Protein 5FPX (pdb70)

Organism: Yersinia enterocolitica serotype O:8 / biotype 1B (strain NCTC 13174 / 8081) (NCBI:txid393305)

Radius of gyration: 16.27 Å; Cα contacts (8 Å, |Δi|>4): 680; chains: 4; bounding box: 36×38×44 Å

Sequence (228 aa):
MASKMFFINDETPWEELGNGIKRKVMTWSDDLMMVCCVHFDKGAIGVAHKHDIHDQIAYVAAGSFEVEIEGQKRILKAGDAYRAVKNEMHGAVSLEDNSILIDTFNPHMASKMFFINDETPWEELGNGIKRKVMTWSDDLMMVCCVHFDKGAIGVAHKHDIHDQIAYVAAGSFEVEIEGQKRILKAGDAYRAVKNEMHGAVSLEDNSILIDTFNPGSSHHHHGSSHHHHH

Structure (mmCIF, N/CA/C/O backbone):
data_5FPX
#
_entry.id   5FPX
#
_cell.length_a   39.920
_cell.length_b   73.760
_cell.length_c   83.680
_cell.angle_alpha   90.00
_cell.angle_beta   90.00
_cell.angle_gamma   90.00
#
_symmetry.space_group_name_H-M   'P 21 21 21'
#
loop_
_entity.id
_entity.type
_entity.pdbx_description
1 polymer 'PECTIN DEGRADATION PROTEIN'
2 polymer PEPTIDE
3 non-polymer 'NICKEL (II) ION'
4 water water
#
loop_
_atom_site.group_PDB
_atom_site.id
_atom_site.type_symbol
_atom_site.label_atom_id
_atom_site.label_alt_id
_atom_site.label_comp_id
_atom_site.label_asym_id
_atom_site.label_entity_id
_atom_site.label_seq_id
_atom_site.pdbx_PDB_ins_code
_atom_site.Cartn_x
_atom_site.Cartn_y
_atom_site.Cartn_z
_atom_site.occupancy
_atom_site.B_iso_or_equiv
_atom_site.auth_seq_id
_atom_site.auth_comp_id
_atom_site.auth_asym_id
_atom_site.auth_atom_id
_atom_site.pdbx_PDB_model_num
ATOM 1 N N . MET A 1 2 ? 12.908 15.493 -10.877 1.00 48.69 -1 MET A N 1
ATOM 2 C CA . MET A 1 2 ? 12.994 16.082 -12.243 1.00 38.52 -1 MET A CA 1
ATOM 3 C C . MET A 1 2 ? 12.017 15.365 -13.204 1.00 34.11 -1 MET A C 1
ATOM 4 O O . MET A 1 2 ? 11.396 14.364 -12.842 1.00 30.77 -1 MET A O 1
ATOM 9 N N . ALA A 1 3 ? 11.860 15.926 -14.407 1.00 25.84 0 ALA A N 1
ATOM 10 C CA . ALA A 1 3 ? 11.039 15.388 -15.453 1.00 23.44 0 ALA A CA 1
ATOM 11 C C . ALA A 1 3 ? 11.774 14.216 -16.077 1.00 20.57 0 ALA A C 1
ATOM 12 O O . ALA A 1 3 ? 13.012 14.182 -16.136 1.00 20.88 0 ALA A O 1
ATOM 14 N N . SER A 1 4 ? 10.986 13.257 -16.526 1.00 21.12 1 SER A N 1
ATOM 15 C CA . SER A 1 4 ? 11.474 12.136 -17.280 1.00 20.44 1 SER A CA 1
ATOM 16 C C . SER A 1 4 ? 12.042 12.520 -18.628 1.00 20.54 1 SER A C 1
ATOM 17 O O . SER A 1 4 ? 11.605 13.447 -19.290 1.00 21.13 1 SER A O 1
ATOM 20 N N . LYS A 1 5 ? 13.011 11.756 -19.091 1.00 17.87 2 LYS A N 1
ATOM 21 C CA . LYS A 1 5 ? 13.774 12.140 -20.308 1.00 17.78 2 LYS A CA 1
ATOM 22 C C . LYS A 1 5 ? 13.331 11.344 -21.510 1.00 16.18 2 LYS A C 1
ATOM 23 O O . LYS A 1 5 ? 13.174 10.125 -21.465 1.00 18.34 2 LYS A O 1
ATOM 29 N N . MET A 1 6 ? 13.189 12.034 -22.638 1.00 14.78 3 MET A N 1
ATOM 30 C CA . MET A 1 6 ? 13.022 11.3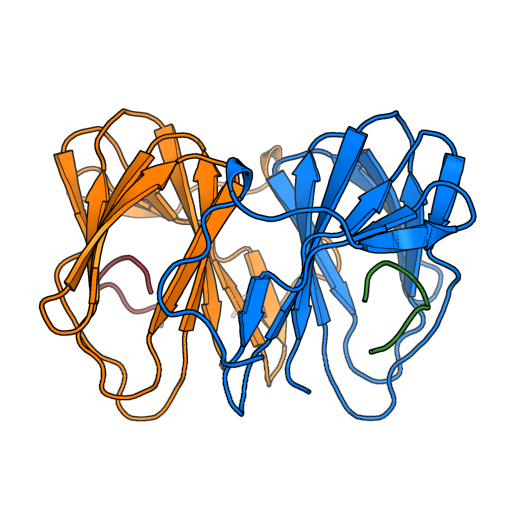67 -23.897 1.00 14.65 3 MET A CA 1
ATOM 31 C C . MET A 1 6 ? 14.328 10.671 -24.275 1.00 13.71 3 MET A C 1
ATOM 32 O O . MET A 1 6 ? 14.311 9.535 -24.773 1.00 14.89 3 MET A O 1
ATOM 37 N N . PHE A 1 7 ? 15.436 11.390 -24.098 1.00 13.14 4 PHE A N 1
ATOM 38 C CA . PHE A 1 7 ? 16.797 10.941 -24.431 1.00 14.25 4 PHE A CA 1
ATOM 39 C C . PHE A 1 7 ? 17.674 11.020 -23.220 1.00 14.52 4 PHE A C 1
ATOM 40 O O . PHE A 1 7 ? 17.880 12.109 -22.651 1.00 15.69 4 PHE A O 1
ATOM 48 N N . PHE A 1 8 ? 18.201 9.875 -22.818 1.00 13.57 5 PHE A N 1
ATOM 49 C CA . PHE A 1 8 ? 19.164 9.827 -21.734 1.00 13.32 5 PHE A CA 1
ATOM 50 C C . PHE A 1 8 ? 20.571 9.705 -22.296 1.00 12.82 5 PHE A C 1
ATOM 51 O O . PHE A 1 8 ? 20.871 8.739 -23.004 1.00 13.79 5 PHE A O 1
ATOM 59 N N . ILE A 1 9 ? 21.390 10.700 -22.032 1.00 13.77 6 ILE A N 1
ATOM 60 C CA . ILE A 1 9 ? 22.775 10.782 -22.476 1.00 14.80 6 ILE A CA 1
ATOM 61 C C . ILE A 1 9 ? 23.648 10.504 -21.265 1.00 14.23 6 ILE A C 1
ATOM 62 O O . ILE A 1 9 ? 23.786 11.311 -20.325 1.00 14.32 6 ILE A O 1
ATOM 67 N N . ASN A 1 10 ? 24.257 9.336 -21.270 1.00 14.63 7 ASN A N 1
ATOM 68 C CA . ASN A 1 10 ? 24.953 8.843 -20.107 1.00 14.30 7 ASN A CA 1
ATOM 69 C C . ASN A 1 10 ? 26.112 9.761 -19.671 1.00 15.13 7 ASN A C 1
ATOM 70 O O . ASN A 1 10 ? 26.183 10.137 -18.488 1.00 16.54 7 ASN A O 1
ATOM 75 N N . ASP A 1 11 ? 26.931 10.162 -20.595 1.00 17.75 8 ASP A N 1
ATOM 76 C CA . ASP A 1 11 ? 28.090 10.909 -20.182 1.00 18.07 8 ASP A CA 1
ATOM 77 C C . ASP A 1 11 ? 27.754 12.340 -19.794 1.00 17.62 8 ASP A C 1
ATOM 78 O O . ASP A 1 11 ? 28.597 13.014 -19.275 1.00 21.81 8 ASP A O 1
ATOM 83 N N . GLU A 1 12 ? 26.514 12.778 -19.957 1.00 15.91 9 GLU A N 1
ATOM 84 C CA . GLU A 1 12 ? 26.072 14.111 -19.555 1.00 16.66 9 GLU A CA 1
ATOM 85 C C . GLU A 1 12 ? 25.359 14.121 -18.237 1.00 18.07 9 GLU A C 1
ATOM 86 O O . GLU A 1 12 ? 24.925 15.178 -17.755 1.00 19.88 9 GLU A O 1
ATOM 92 N N . THR A 1 13 ? 25.235 12.957 -17.606 1.00 17.72 10 THR A N 1
ATOM 93 C CA . THR A 1 13 ? 24.420 12.766 -16.452 1.00 19.67 10 THR A CA 1
ATOM 94 C C . THR A 1 13 ? 25.305 12.264 -15.287 1.00 20.01 10 THR A C 1
ATOM 95 O O . THR A 1 13 ? 26.034 11.287 -15.418 1.00 20.58 10 THR A O 1
ATOM 99 N N . PRO A 1 14 ? 25.299 12.993 -14.160 1.00 20.90 11 PRO A N 1
ATOM 100 C CA . PRO A 1 14 ? 26.137 12.565 -13.042 1.00 20.39 11 PRO A CA 1
ATOM 101 C C . PRO A 1 14 ? 25.611 11.326 -12.343 1.00 19.10 11 PRO A C 1
ATOM 102 O O . PRO A 1 14 ? 24.421 11.049 -12.352 1.00 18.10 11 PRO A O 1
ATOM 106 N N . TRP A 1 15 ? 26.501 10.643 -11.633 1.00 20.24 12 TRP A N 1
ATOM 107 C CA . TRP A 1 15 ? 26.131 9.581 -10.708 1.00 20.76 12 TRP A CA 1
ATOM 108 C C . TRP A 1 15 ? 25.502 10.035 -9.407 1.00 20.33 12 TRP A C 1
ATOM 109 O O . TRP A 1 15 ? 25.805 11.129 -8.867 1.00 22.94 12 TRP A O 1
ATOM 120 N N . GLU A 1 16 ? 24.575 9.236 -8.902 1.00 17.97 13 GLU A N 1
ATOM 121 C CA . GLU A 1 16 ? 24.067 9.414 -7.565 1.00 19.36 13 GLU A CA 1
ATOM 122 C C . GLU A 1 16 ? 24.752 8.356 -6.694 1.00 19.31 13 GLU A C 1
ATOM 123 O O . GLU A 1 16 ? 24.597 7.155 -6.914 1.00 18.12 13 GLU A O 1
ATOM 129 N N . GLU A 1 17 ? 25.518 8.788 -5.694 1.00 19.90 14 GLU A N 1
ATOM 130 C CA . GLU A 1 17 ? 26.294 7.846 -4.866 1.00 20.37 14 GLU A CA 1
ATOM 131 C C . GLU A 1 17 ? 25.351 7.219 -3.878 1.00 20.53 14 GLU A C 1
ATOM 132 O O . GLU A 1 17 ? 24.545 7.931 -3.229 1.00 22.01 14 GLU A O 1
ATOM 138 N N . LEU A 1 18 ? 25.446 5.889 -3.719 1.00 18.99 15 LEU A N 1
ATOM 139 C CA . LEU A 1 18 ? 24.536 5.138 -2.849 1.00 20.10 15 LEU A CA 1
ATOM 140 C C . LEU A 1 18 ? 25.293 4.557 -1.647 1.00 20.77 15 LEU A C 1
ATOM 141 O O . LEU A 1 18 ? 24.676 4.022 -0.770 1.00 23.61 15 LEU A O 1
ATOM 146 N N . GLY A 1 19 ? 26.614 4.602 -1.674 1.00 21.80 16 GLY A N 1
ATOM 147 C CA . GLY A 1 19 ? 27.381 4.063 -0.555 1.00 20.75 16 GLY A CA 1
ATOM 148 C C . GLY A 1 19 ? 27.825 2.661 -0.839 1.00 22.06 16 GLY A C 1
ATOM 149 O O . GLY A 1 19 ? 27.282 1.949 -1.707 1.00 19.58 16 GLY A O 1
ATOM 150 N N . ASN A 1 20 ? 28.903 2.268 -0.174 1.00 20.11 17 ASN A N 1
ATOM 151 C CA . ASN A 1 20 ? 29.331 0.875 -0.170 1.00 19.99 17 ASN A CA 1
ATOM 152 C C . ASN A 1 20 ? 29.652 0.347 -1.575 1.00 18.87 17 ASN A C 1
ATOM 153 O O . ASN A 1 20 ? 29.385 -0.807 -1.881 1.00 19.58 17 ASN A O 1
ATOM 158 N N . GLY A 1 21 ? 30.308 1.182 -2.372 1.00 18.72 18 GLY A N 1
ATOM 159 C CA . GLY A 1 21 ? 30.740 0.837 -3.695 1.00 19.02 18 GLY A CA 1
ATOM 160 C C . GLY A 1 21 ? 29.708 0.836 -4.807 1.00 18.01 18 GLY A C 1
ATOM 161 O O . GLY A 1 21 ? 30.002 0.306 -5.884 1.00 17.48 18 GLY A O 1
ATOM 162 N N . ILE A 1 22 ? 28.512 1.360 -4.510 1.00 17.04 19 ILE A N 1
ATOM 163 C CA . ILE A 1 22 ? 27.401 1.410 -5.481 1.00 17.14 19 ILE A CA 1
ATOM 164 C C . ILE A 1 22 ? 26.971 2.842 -5.769 1.00 17.01 19 ILE A C 1
ATOM 165 O O . ILE A 1 22 ? 26.867 3.676 -4.876 1.00 17.04 19 ILE A O 1
ATOM 170 N N . LYS A 1 23 ? 26.741 3.138 -7.042 1.00 15.66 20 LYS A N 1
ATOM 171 C CA . LYS A 1 23 ? 26.232 4.460 -7.464 1.00 17.26 20 LYS A CA 1
ATOM 172 C C . LYS A 1 23 ? 25.255 4.178 -8.613 1.00 16.55 20 LYS A C 1
ATOM 173 O O . LYS A 1 23 ? 25.262 3.093 -9.233 1.00 15.45 20 LYS A O 1
ATOM 179 N N . ARG A 1 24 ? 24.360 5.116 -8.891 1.00 15.90 21 ARG A N 1
ATOM 180 C CA . ARG A 1 24 ? 23.335 4.898 -9.920 1.00 16.87 21 ARG A CA 1
ATOM 181 C C . ARG A 1 24 ? 22.960 6.128 -10.667 1.00 16.24 21 ARG A C 1
ATOM 182 O O . ARG A 1 24 ? 23.290 7.257 -10.276 1.00 16.22 21 ARG A O 1
ATOM 190 N N . LYS A 1 25 ? 22.306 5.894 -11.808 1.00 14.23 22 LYS A N 1
ATOM 191 C CA . LYS A 1 25 ? 21.610 6.954 -12.517 1.00 15.10 22 LYS A CA 1
ATOM 192 C C . LYS A 1 25 ? 20.238 6.458 -12.840 1.00 14.52 22 LYS A C 1
ATOM 193 O O . LYS A 1 25 ? 20.101 5.456 -13.559 1.00 14.37 22 LYS A O 1
ATOM 199 N N . VAL A 1 26 ? 19.230 7.200 -12.447 1.00 16.36 23 VAL A N 1
ATOM 200 C CA . VAL A 1 26 ? 17.890 6.975 -12.943 1.00 18.01 23 VAL A CA 1
ATOM 201 C C . VAL A 1 26 ? 17.919 7.481 -14.386 1.00 18.42 23 VAL A C 1
ATOM 202 O O . VAL A 1 26 ? 18.288 8.624 -14.646 1.00 21.68 23 VAL A O 1
ATOM 206 N N . MET A 1 27 ? 17.652 6.591 -15.327 1.00 14.28 24 MET A N 1
ATOM 207 C CA . MET A 1 27 ? 17.830 6.905 -16.751 1.00 14.88 24 MET A CA 1
ATOM 208 C C . MET A 1 27 ? 16.632 7.608 -17.343 1.00 15.54 24 MET A C 1
ATOM 209 O O . MET A 1 27 ? 16.739 8.768 -17.772 1.00 15.62 24 MET A O 1
ATOM 214 N N . THR A 1 28 ? 15.495 6.933 -17.316 1.00 15.33 25 THR A N 1
ATOM 215 C CA . THR A 1 28 ? 14.230 7.500 -17.734 1.00 16.57 25 THR A CA 1
ATOM 216 C C . THR A 1 28 ? 13.098 6.636 -17.232 1.00 17.00 25 THR A C 1
ATOM 217 O O . THR A 1 28 ? 13.352 5.520 -16.700 1.00 15.61 25 THR A O 1
ATOM 221 N N . TRP A 1 29 ? 11.872 7.114 -17.341 1.00 16.55 26 TRP A N 1
ATOM 222 C CA . TRP A 1 29 ? 10.737 6.344 -16.877 1.00 17.03 26 TRP A CA 1
ATOM 223 C C . TRP A 1 29 ? 9.489 6.900 -17.519 1.00 18.34 26 TRP A C 1
ATOM 224 O O . TRP A 1 29 ? 9.490 7.979 -18.132 1.00 18.75 26 TRP A O 1
ATOM 235 N N . SER A 1 30 ? 8.482 6.075 -17.456 1.00 19.37 27 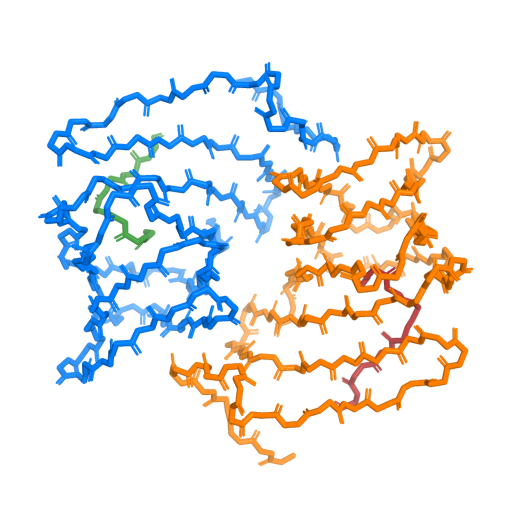SER A N 1
ATOM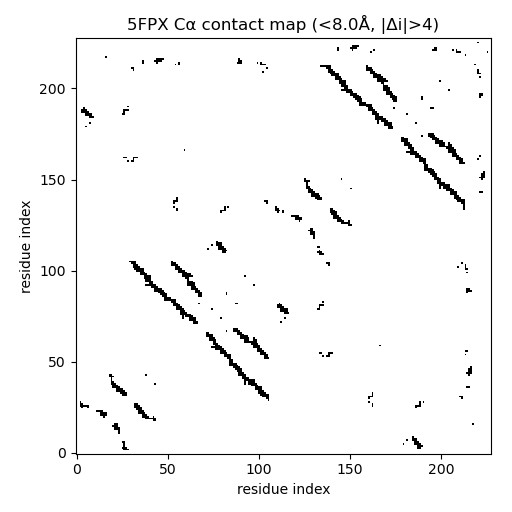 236 C CA . SER A 1 30 ? 7.107 6.451 -17.781 1.00 22.36 27 SER A CA 1
ATOM 237 C C . SER A 1 30 ? 6.238 6.007 -16.622 1.00 26.00 27 SER A C 1
ATOM 238 O O . SER A 1 30 ? 6.740 5.561 -15.604 1.00 26.28 27 SER A O 1
ATOM 241 N N . ASP A 1 31 ? 4.910 6.074 -16.783 1.00 29.87 28 ASP A N 1
ATOM 242 C CA . ASP A 1 31 ? 4.056 5.561 -15.709 1.00 34.37 28 ASP A CA 1
ATOM 243 C C . ASP A 1 31 ? 4.217 4.060 -15.509 1.00 33.13 28 ASP A C 1
ATOM 244 O O . ASP A 1 31 ? 4.006 3.554 -14.399 1.00 35.37 28 ASP A O 1
ATOM 249 N N . ASP A 1 32 ? 4.576 3.360 -16.583 1.00 29.09 29 ASP A N 1
ATOM 250 C CA . ASP A 1 32 ? 4.553 1.916 -16.627 1.00 28.14 29 ASP A CA 1
ATOM 251 C C . ASP A 1 32 ? 5.941 1.238 -16.564 1.00 26.10 29 ASP A C 1
ATOM 252 O O . ASP A 1 32 ? 6.031 0.029 -16.355 1.00 26.00 29 ASP A O 1
ATOM 257 N N . LEU A 1 33 ? 6.995 2.016 -16.780 1.00 21.52 30 LEU A N 1
ATOM 258 C CA . LEU A 1 33 ? 8.331 1.441 -16.911 1.00 19.78 30 LEU A CA 1
ATOM 259 C C . LEU A 1 33 ? 9.334 2.387 -16.354 1.00 17.53 30 LEU A C 1
ATOM 260 O O . LEU A 1 33 ? 9.179 3.594 -16.490 1.00 17.96 30 LEU A O 1
ATOM 265 N N . MET A 1 34 ? 10.440 1.848 -15.824 1.00 17.32 31 MET A N 1
ATOM 266 C CA . MET A 1 34 ? 11.538 2.631 -15.323 1.00 15.46 31 MET A CA 1
ATOM 267 C C . MET A 1 34 ? 12.827 1.907 -15.616 1.00 16.07 31 MET A C 1
ATOM 268 O O . MET A 1 34 ? 12.872 0.693 -15.522 1.00 16.15 31 MET A O 1
ATOM 273 N N . MET A 1 35 ? 13.855 2.662 -15.972 1.00 15.29 32 MET A N 1
ATOM 274 C CA . MET A 1 35 ? 15.176 2.104 -16.243 1.00 13.83 32 MET A CA 1
ATOM 275 C C . MET A 1 35 ? 16.210 2.828 -15.404 1.00 13.88 32 MET A C 1
ATOM 276 O O . MET A 1 35 ? 16.249 4.053 -15.394 1.00 13.48 32 MET A O 1
ATOM 281 N N . VAL A 1 36 ? 17.103 2.067 -14.722 1.00 14.21 33 VAL A N 1
ATOM 282 C CA . VAL A 1 36 ? 18.138 2.613 -13.857 1.00 13.78 33 VAL A CA 1
ATOM 283 C C . VAL A 1 36 ? 19.484 1.937 -14.114 1.00 13.37 33 VAL A C 1
ATOM 284 O O . VAL A 1 36 ? 19.519 0.717 -14.326 1.00 14.19 33 VAL A O 1
ATOM 288 N N . CYS A 1 37 ? 20.526 2.723 -14.211 1.00 12.49 34 CYS A N 1
ATOM 289 C CA A CYS A 1 37 ? 21.929 2.257 -14.362 0.74 12.61 34 CYS A CA 1
ATOM 290 C CA B CYS A 1 37 ? 21.860 2.120 -14.319 0.26 12.88 34 CYS A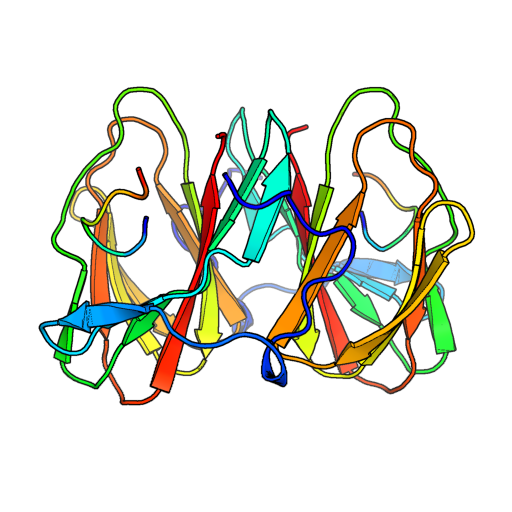 CA 1
ATOM 291 C C . CYS A 1 37 ? 22.565 2.137 -12.982 1.00 13.46 34 CYS A C 1
ATOM 292 O O . CYS A 1 37 ? 22.630 3.135 -12.273 1.00 13.54 34 CYS A O 1
ATOM 297 N N . VAL A 1 38 ? 23.025 0.958 -12.639 1.00 12.69 35 VAL A N 1
ATOM 298 C CA . VAL A 1 38 ? 23.550 0.703 -11.290 1.00 13.92 35 VAL A CA 1
ATOM 299 C C . VAL A 1 38 ? 25.004 0.244 -11.464 1.00 14.26 35 VAL A C 1
ATOM 300 O O . VAL A 1 38 ? 25.281 -0.792 -12.114 1.00 14.27 35 VAL A O 1
ATOM 304 N N . HIS A 1 39 ? 25.947 0.986 -10.905 1.00 14.74 36 HIS A N 1
ATOM 305 C CA . HIS A 1 39 ? 27.364 0.765 -11.085 1.00 15.29 36 HIS A CA 1
ATOM 306 C C . HIS A 1 39 ? 27.964 0.239 -9.781 1.00 15.02 36 HIS A C 1
ATOM 307 O O . HIS A 1 39 ? 27.720 0.801 -8.691 1.00 16.37 36 HIS A O 1
ATOM 314 N N . PHE A 1 40 ? 28.768 -0.803 -9.908 1.00 14.90 37 PHE A N 1
ATOM 315 C CA . PHE A 1 40 ? 29.331 -1.510 -8.756 1.00 14.82 37 PHE A CA 1
ATOM 316 C C . PHE A 1 40 ? 30.875 -1.596 -8.853 1.00 15.63 37 PHE A C 1
ATOM 317 O O . PHE A 1 40 ? 31.434 -2.045 -9.885 1.00 18.18 37 PHE A O 1
ATOM 325 N N . ASP A 1 41 ? 31.524 -1.306 -7.725 1.00 17.71 38 ASP A N 1
ATOM 326 C CA . ASP A 1 41 ? 32.930 -1.656 -7.555 1.00 18.16 38 ASP A CA 1
ATOM 327 C C . ASP A 1 41 ? 33.056 -3.155 -7.384 1.00 17.78 38 ASP A C 1
ATOM 328 O O . ASP A 1 41 ? 32.109 -3.829 -7.029 1.00 17.63 38 ASP A O 1
ATOM 333 N N . LYS A 1 42 ? 34.263 -3.679 -7.581 1.00 19.38 39 LYS A N 1
ATOM 334 C CA . LYS A 1 42 ? 34.510 -5.077 -7.183 1.00 20.76 39 LYS A CA 1
ATOM 335 C C . LYS A 1 42 ? 34.085 -5.352 -5.762 1.00 19.34 39 LYS A C 1
ATOM 336 O O . LYS A 1 42 ? 34.407 -4.574 -4.843 1.00 19.71 39 LYS A O 1
ATOM 342 N N . GLY A 1 43 ? 33.357 -6.439 -5.535 1.00 18.18 40 GLY A N 1
ATOM 343 C CA . GLY A 1 43 ? 32.921 -6.796 -4.204 1.00 18.82 40 GLY A CA 1
ATOM 344 C C . GLY A 1 43 ? 31.711 -6.065 -3.630 1.00 18.08 40 GLY A C 1
ATOM 345 O O . GLY A 1 43 ? 31.227 -6.364 -2.535 1.00 20.06 40 GLY A O 1
ATOM 346 N N . ALA A 1 44 ? 31.214 -5.078 -4.368 1.00 17.94 41 ALA A N 1
ATOM 347 C CA . ALA A 1 44 ? 30.040 -4.384 -3.915 1.00 17.91 41 ALA A CA 1
ATOM 348 C C . ALA A 1 44 ? 28.852 -5.329 -3.978 1.00 17.44 41 ALA A C 1
ATOM 349 O O . ALA A 1 44 ? 28.708 -6.143 -4.921 1.00 16.29 41 ALA A O 1
ATOM 351 N N . ILE A 1 45 ? 28.008 -5.206 -2.988 1.00 19.33 42 ILE A N 1
ATOM 352 C CA . ILE A 1 45 ? 26.912 -6.112 -2.749 1.00 18.74 42 ILE A CA 1
ATOM 353 C C . ILE A 1 45 ? 25.551 -5.421 -2.921 1.00 18.62 42 ILE A C 1
ATOM 354 O O . ILE A 1 45 ? 25.178 -4.481 -2.195 1.00 19.09 42 ILE A O 1
ATOM 359 N N . GLY A 1 46 ? 24.787 -5.909 -3.908 1.00 16.40 43 GLY A N 1
ATOM 360 C CA . GLY A 1 46 ? 23.347 -5.674 -3.950 1.00 17.23 43 GLY A CA 1
ATOM 361 C C . GLY A 1 46 ? 22.601 -6.585 -3.041 1.00 18.34 43 GLY A C 1
ATOM 362 O O . GLY A 1 46 ? 22.427 -7.756 -3.313 1.00 17.08 43 GLY A O 1
ATOM 363 N N . VAL A 1 47 ? 22.270 -6.068 -1.859 1.00 19.69 44 VAL A N 1
ATOM 364 C CA . VAL A 1 47 ? 21.710 -6.867 -0.805 1.00 19.48 44 VAL A CA 1
ATOM 365 C C . VAL A 1 47 ? 20.385 -7.487 -1.253 1.00 18.31 44 VAL A C 1
ATOM 366 O O . VAL A 1 47 ? 19.564 -6.807 -1.871 1.00 19.49 44 VAL A O 1
ATOM 370 N N . ALA A 1 48 ? 20.263 -8.769 -0.973 1.00 18.45 45 ALA A N 1
ATOM 371 C CA . ALA A 1 48 ? 19.133 -9.567 -1.353 1.00 18.79 45 ALA A CA 1
ATOM 372 C C . ALA A 1 48 ? 17.877 -8.941 -0.795 1.00 19.39 45 ALA A C 1
ATOM 373 O O . ALA A 1 48 ? 17.782 -8.608 0.403 1.00 21.76 45 ALA A O 1
ATOM 375 N N . HIS A 1 49 ? 16.900 -8.838 -1.662 1.00 19.19 46 HIS A N 1
ATOM 376 C CA . HIS A 1 49 ? 15.606 -8.264 -1.363 1.00 18.55 46 HIS A CA 1
ATOM 377 C C . HIS A 1 49 ? 14.570 -8.725 -2.324 1.00 18.09 46 HIS A C 1
ATOM 378 O O . HIS A 1 49 ? 14.874 -9.409 -3.312 1.00 17.07 46 HIS A O 1
ATOM 385 N N . LYS A 1 50 ? 13.301 -8.393 -2.057 1.00 18.04 47 LYS A N 1
ATOM 386 C CA . LYS A 1 50 ? 12.201 -8.761 -2.908 1.00 19.79 47 LYS A CA 1
ATOM 387 C C . LYS A 1 50 ? 11.236 -7.577 -3.011 1.00 22.26 47 LYS A C 1
ATOM 388 O O . LYS A 1 50 ? 11.207 -6.690 -2.111 1.00 23.31 47 LYS A O 1
ATOM 394 N N . HIS A 1 51 ? 10.500 -7.559 -4.106 1.00 21.85 48 HIS A N 1
ATOM 395 C CA . HIS A 1 51 ? 9.487 -6.537 -4.364 1.00 21.70 48 HIS A CA 1
ATOM 396 C C . HIS A 1 51 ? 8.134 -7.210 -4.350 1.00 24.68 48 HIS A C 1
ATOM 397 O O . HIS A 1 51 ? 7.897 -8.137 -5.111 1.00 23.44 48 HIS A O 1
ATOM 404 N N . ASP A 1 52 ? 7.233 -6.684 -3.506 1.00 28.10 49 ASP A N 1
ATOM 405 C CA . ASP A 1 52 ? 5.878 -7.212 -3.362 1.00 32.60 49 ASP A CA 1
ATOM 406 C C . ASP A 1 52 ? 5.096 -7.120 -4.636 1.00 28.04 49 ASP A C 1
ATOM 407 O O . ASP A 1 52 ? 4.346 -8.014 -4.989 1.00 32.89 49 ASP A O 1
ATOM 412 N N . ILE A 1 53 ? 5.227 -6.013 -5.318 1.00 28.17 50 ILE A N 1
ATOM 413 C CA . ILE A 1 53 ? 4.255 -5.733 -6.350 1.00 29.54 50 ILE A CA 1
ATOM 414 C C . ILE A 1 53 ? 4.822 -5.433 -7.708 1.00 32.03 50 ILE A C 1
ATOM 415 O O . ILE A 1 53 ? 4.074 -5.015 -8.601 1.00 33.09 50 ILE A O 1
ATOM 420 N N . HIS A 1 54 ? 6.132 -5.601 -7.908 1.00 26.35 51 HIS A N 1
ATOM 421 C CA . HIS A 1 54 ? 6.543 -5.530 -9.276 1.00 25.77 51 HIS A CA 1
ATOM 422 C C . HIS A 1 54 ? 7.642 -6.487 -9.670 1.00 25.31 51 HIS A C 1
ATOM 423 O O . HIS A 1 54 ? 8.341 -7.043 -8.852 1.00 24.26 51 HIS A O 1
ATOM 430 N N . ASP A 1 55 ? 7.782 -6.571 -10.987 1.00 23.20 52 ASP A N 1
ATOM 431 C CA . ASP A 1 55 ? 8.773 -7.436 -11.612 1.00 22.94 52 ASP A CA 1
ATOM 432 C C . ASP A 1 55 ? 10.007 -6.631 -11.969 1.00 20.38 52 ASP A C 1
ATOM 433 O O . ASP A 1 55 ? 9.977 -5.411 -12.126 1.00 21.14 52 ASP A O 1
ATOM 438 N N . GLN A 1 56 ? 11.105 -7.350 -12.164 1.00 18.06 53 GLN A N 1
ATOM 439 C CA . GLN A 1 56 ? 12.375 -6.722 -12.503 1.00 19.73 53 GLN A CA 1
ATOM 440 C C . GLN A 1 56 ? 13.129 -7.585 -13.500 1.00 16.30 53 GLN A C 1
ATOM 441 O O . GLN A 1 56 ? 13.244 -8.798 -13.333 1.00 17.30 53 GLN A O 1
ATOM 447 N N . ILE A 1 57 ? 13.622 -6.958 -14.565 1.00 15.52 54 ILE A N 1
ATOM 448 C CA . ILE A 1 57 ? 14.575 -7.631 -15.448 1.00 15.07 54 ILE A CA 1
ATOM 449 C C . ILE A 1 57 ? 15.806 -6.753 -15.570 1.00 13.66 54 ILE A C 1
ATOM 450 O O . ILE A 1 57 ? 15.700 -5.550 -15.800 1.00 15.08 54 ILE A O 1
ATOM 455 N N . ALA A 1 58 ? 16.987 -7.337 -15.394 1.00 13.50 55 ALA A N 1
ATOM 456 C CA . ALA A 1 58 ? 18.190 -6.552 -15.420 1.00 14.74 55 ALA A CA 1
ATOM 457 C C . ALA A 1 58 ? 19.204 -7.108 -16.436 1.00 13.28 55 ALA A C 1
ATOM 458 O O . ALA A 1 58 ? 19.332 -8.305 -16.593 1.00 13.86 55 ALA A O 1
ATOM 460 N N . TYR A 1 59 ? 19.842 -6.183 -17.155 1.00 13.76 56 TYR A N 1
ATOM 461 C CA . TYR A 1 59 ? 20.790 -6.464 -18.190 1.00 14.49 56 TYR A CA 1
ATOM 462 C C . TYR A 1 59 ? 22.192 -6.169 -17.683 1.00 12.39 56 TYR A C 1
ATOM 463 O O . TYR A 1 59 ? 22.436 -5.072 -17.126 1.00 12.31 56 TYR A O 1
ATOM 472 N N . VAL A 1 60 ? 23.159 -7.060 -17.870 1.00 12.16 57 VAL A N 1
ATOM 473 C CA . VAL A 1 60 ? 24.529 -6.820 -17.521 1.00 12.84 57 VAL A CA 1
ATOM 474 C C . VAL A 1 60 ? 25.221 -6.007 -18.623 1.00 12.96 57 VAL A C 1
ATOM 475 O O . VAL A 1 60 ? 25.483 -6.537 -19.700 1.00 14.28 57 VAL A O 1
ATOM 479 N N . ALA A 1 61 ? 25.466 -4.725 -18.385 1.00 12.67 58 ALA A N 1
ATOM 480 C CA . ALA A 1 61 ? 25.994 -3.873 -19.403 1.00 13.89 58 ALA A CA 1
ATOM 481 C C . ALA A 1 61 ? 27.523 -3.998 -19.443 1.00 15.55 58 ALA A C 1
ATOM 482 O O . ALA A 1 61 ? 28.121 -3.770 -20.503 1.00 17.71 58 ALA A O 1
ATOM 484 N N . ALA A 1 62 ? 28.130 -4.270 -18.302 1.00 14.38 59 ALA A N 1
ATOM 485 C CA . ALA A 1 62 ? 29.601 -4.267 -18.183 1.00 14.65 59 ALA A CA 1
ATOM 486 C C . ALA A 1 62 ? 30.031 -5.112 -16.990 1.00 15.41 59 ALA A C 1
ATOM 487 O O . ALA A 1 62 ? 29.304 -5.205 -16.032 1.00 16.13 59 ALA A O 1
ATOM 489 N N . GLY A 1 63 ? 31.263 -5.655 -17.006 1.00 16.42 60 GLY A N 1
ATOM 490 C CA . GLY A 1 63 ? 31.741 -6.413 -15.903 1.00 16.48 60 GLY A CA 1
ATOM 491 C C . GLY A 1 63 ? 31.016 -7.727 -15.674 1.00 15.96 60 GLY A C 1
ATOM 492 O O . GLY A 1 63 ? 30.604 -8.381 -16.632 1.00 16.37 60 GLY A O 1
ATOM 493 N N . SER A 1 64 ? 30.972 -8.160 -14.433 1.00 16.47 61 SER A N 1
ATOM 494 C CA . SER A 1 64 ? 30.336 -9.441 -14.130 1.00 17.50 61 SER A CA 1
ATOM 495 C C . SER A 1 64 ? 29.867 -9.491 -12.719 1.00 15.98 61 SER A C 1
ATOM 496 O O . SER A 1 64 ? 30.331 -8.748 -11.839 1.00 16.02 61 SER A O 1
ATOM 499 N N . PHE A 1 65 ? 28.904 -10.394 -12.498 1.00 15.14 62 PHE A N 1
ATOM 500 C CA . PHE A 1 65 ? 28.264 -10.540 -11.222 1.00 14.04 62 PHE A CA 1
ATOM 501 C C . PHE A 1 65 ? 27.961 -11.973 -10.882 1.00 13.35 62 PHE A C 1
ATOM 502 O O . PHE A 1 65 ? 27.736 -12.779 -11.760 1.00 14.81 62 PHE A O 1
ATOM 510 N N . GLU A 1 66 ? 27.976 -12.284 -9.620 1.00 13.94 63 GLU A N 1
ATOM 511 C CA . GLU A 1 66 ? 27.290 -13.450 -9.125 1.00 16.29 63 GLU A CA 1
ATOM 512 C C . GLU A 1 66 ? 25.878 -13.019 -8.719 1.00 15.82 63 GLU A C 1
ATOM 513 O O . GLU A 1 66 ? 25.713 -12.186 -7.803 1.00 16.99 63 GLU A O 1
ATOM 519 N N . VAL A 1 67 ? 24.844 -13.566 -9.356 1.00 14.83 64 VAL A N 1
ATOM 520 C CA . VAL A 1 67 ? 23.446 -13.223 -9.090 1.00 15.10 64 VAL A CA 1
ATOM 521 C C . VAL A 1 67 ? 22.747 -14.419 -8.476 1.00 16.45 64 VAL A C 1
ATOM 522 O O . VAL A 1 67 ? 22.817 -15.528 -9.034 1.00 17.66 64 VAL A O 1
ATOM 526 N N . GLU A 1 68 ? 22.066 -14.205 -7.356 1.00 15.23 65 GLU A N 1
ATOM 527 C CA . GLU A 1 68 ? 21.296 -15.222 -6.670 1.00 16.48 65 GLU A CA 1
ATOM 528 C C . GLU A 1 68 ? 19.839 -14.850 -6.645 1.00 15.71 65 GLU A C 1
ATOM 529 O O . GLU A 1 68 ? 19.472 -13.743 -6.166 1.00 16.76 65 GLU A O 1
ATOM 535 N N . ILE A 1 69 ? 18.994 -15.761 -7.133 1.00 15.92 66 ILE A N 1
ATOM 536 C CA . ILE A 1 69 ? 17.578 -15.557 -7.171 1.00 14.94 66 ILE A CA 1
ATOM 537 C C . ILE A 1 69 ? 16.887 -16.782 -6.563 1.00 17.08 66 ILE A C 1
ATOM 538 O O . ILE A 1 69 ? 16.976 -17.882 -7.112 1.00 15.07 66 ILE A O 1
ATOM 543 N N . GLU A 1 70 ? 16.221 -16.594 -5.433 1.00 17.06 67 GLU A N 1
ATOM 544 C CA . GLU A 1 70 ? 15.544 -17.701 -4.778 1.00 20.16 67 GLU A CA 1
ATOM 545 C C . GLU A 1 70 ? 16.407 -18.950 -4.688 1.00 18.52 67 GLU A C 1
ATOM 546 O O . GLU A 1 70 ? 15.968 -20.047 -5.086 1.00 18.41 67 GLU A O 1
ATOM 552 N N . GLY A 1 71 ? 17.651 -18.742 -4.261 1.00 17.51 68 GLY A N 1
ATOM 553 C CA . GLY A 1 71 ? 18.585 -19.785 -3.995 1.00 19.63 68 GLY A CA 1
ATOM 554 C C . GLY A 1 71 ? 19.275 -20.405 -5.189 1.00 19.43 68 GLY A C 1
ATOM 555 O O . GLY A 1 71 ? 20.048 -21.344 -5.030 1.00 21.57 68 GLY A O 1
ATOM 556 N N . GLN A 1 72 ? 19.017 -19.881 -6.370 1.00 16.74 69 GLN A N 1
ATOM 557 C CA . GLN A 1 72 ? 19.739 -20.287 -7.557 1.00 17.83 69 GLN A CA 1
ATOM 558 C C . GLN A 1 72 ? 20.732 -19.192 -7.904 1.00 16.85 69 GLN A C 1
ATOM 559 O O . GLN A 1 72 ? 20.443 -18.019 -7.774 1.00 16.06 69 GLN A O 1
ATOM 565 N N . LYS A 1 73 ? 21.921 -19.571 -8.342 1.00 18.00 70 LYS A N 1
ATOM 566 C CA . LYS A 1 73 ? 23.058 -18.650 -8.421 1.00 20.51 70 LYS A CA 1
ATOM 567 C C . LYS A 1 73 ? 23.832 -18.895 -9.694 1.00 17.95 70 LYS A C 1
ATOM 568 O O . LYS A 1 73 ? 24.174 -20.023 -9.990 1.00 18.15 70 LYS A O 1
ATOM 574 N N . ARG A 1 74 ? 24.036 -17.851 -10.489 1.00 17.77 71 ARG A N 1
ATOM 575 C CA . ARG A 1 74 ? 24.809 -17.926 -11.726 1.00 18.24 71 ARG A CA 1
ATOM 576 C C . ARG A 1 74 ? 25.771 -16.758 -11.795 1.00 16.93 71 ARG A C 1
ATOM 577 O O . ARG A 1 74 ? 25.480 -15.677 -11.287 1.00 16.51 71 ARG A O 1
ATOM 585 N N . ILE A 1 75 ? 26.902 -16.976 -12.433 1.00 15.89 72 ILE A N 1
ATOM 586 C CA . ILE A 1 75 ? 27.790 -15.900 -12.802 1.00 15.48 72 ILE A CA 1
ATOM 587 C C . ILE A 1 75 ? 27.410 -15.362 -14.181 1.00 15.67 72 ILE A C 1
ATOM 588 O O . ILE A 1 75 ? 27.378 -16.128 -15.165 1.00 15.68 72 ILE A O 1
ATOM 593 N N . LEU A 1 76 ? 27.058 -14.076 -14.228 1.00 14.78 73 LEU A N 1
ATOM 594 C CA . LEU A 1 76 ? 26.680 -13.351 -15.417 1.00 14.66 73 LEU A CA 1
ATOM 595 C C . LEU A 1 76 ? 27.716 -12.329 -15.825 1.00 16.20 73 LEU A C 1
ATOM 596 O O . LEU A 1 76 ? 28.259 -11.655 -14.969 1.00 17.43 73 LEU A O 1
ATOM 601 N N . LYS A 1 77 ? 27.916 -12.199 -17.126 1.00 15.58 74 LYS A N 1
ATOM 602 C CA . LYS A 1 77 ? 28.863 -11.227 -17.686 1.00 17.61 74 LYS A CA 1
ATOM 603 C C . LYS A 1 77 ? 28.183 -10.341 -18.710 1.00 16.66 74 LYS A C 1
ATOM 604 O O . LYS A 1 77 ? 26.966 -10.495 -19.002 1.00 13.82 74 LYS A O 1
ATOM 610 N N . ALA A 1 78 ? 28.883 -9.347 -19.234 1.00 15.30 75 ALA A N 1
ATOM 611 C CA . ALA A 1 78 ? 28.250 -8.379 -20.113 1.00 15.14 75 ALA A CA 1
ATOM 612 C C . ALA A 1 78 ? 27.541 -9.060 -21.268 1.00 15.24 75 ALA A C 1
ATOM 613 O O . ALA A 1 78 ? 28.095 -9.948 -21.921 1.00 17.25 75 ALA A O 1
ATOM 615 N N . GLY A 1 79 ? 26.277 -8.662 -21.482 1.00 13.87 76 GLY A N 1
ATOM 616 C CA . GLY A 1 79 ? 25.404 -9.234 -22.475 1.00 14.16 76 GLY A CA 1
ATOM 617 C C . GLY A 1 79 ? 24.331 -10.151 -21.903 1.00 13.27 76 GLY A C 1
ATOM 618 O O . GLY A 1 79 ? 23.268 -10.365 -22.505 1.00 13.60 76 GLY A O 1
ATOM 619 N N . ASP A 1 80 ? 24.581 -10.615 -20.671 1.00 12.60 77 ASP A N 1
ATOM 620 C CA . ASP A 1 80 ? 23.660 -11.501 -19.996 1.00 13.88 77 ASP A CA 1
ATOM 621 C C . ASP A 1 80 ? 22.535 -10.671 -19.300 1.00 13.85 77 ASP A C 1
ATOM 622 O O . ASP A 1 80 ? 22.575 -9.446 -19.250 1.00 13.81 77 ASP A O 1
ATOM 627 N N . ALA A 1 81 ? 21.526 -11.369 -18.782 1.00 13.08 78 ALA A N 1
ATOM 628 C CA . ALA A 1 81 ? 20.410 -10.736 -18.102 1.00 12.86 78 ALA A CA 1
ATOM 629 C C . ALA A 1 81 ? 19.821 -11.691 -17.060 1.00 13.05 78 ALA A C 1
ATOM 630 O O . ALA A 1 81 ? 20.013 -12.892 -17.130 1.00 12.67 78 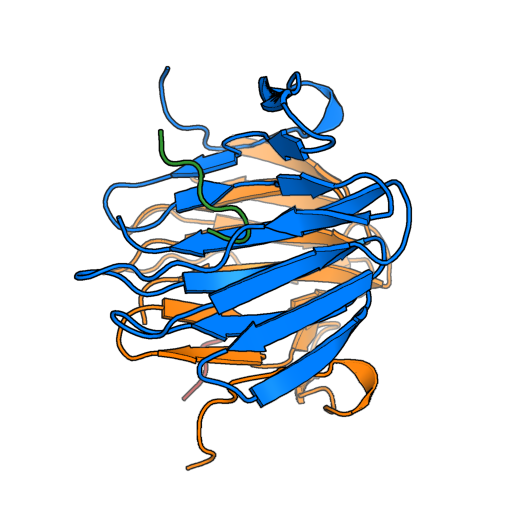ALA A O 1
ATOM 632 N N . TYR A 1 82 ? 19.037 -11.127 -16.130 1.00 13.36 79 TYR A N 1
ATOM 633 C CA . TYR A 1 82 ? 18.321 -11.978 -15.164 1.00 13.53 79 TYR A CA 1
ATOM 634 C C . TYR A 1 82 ? 16.920 -11.396 -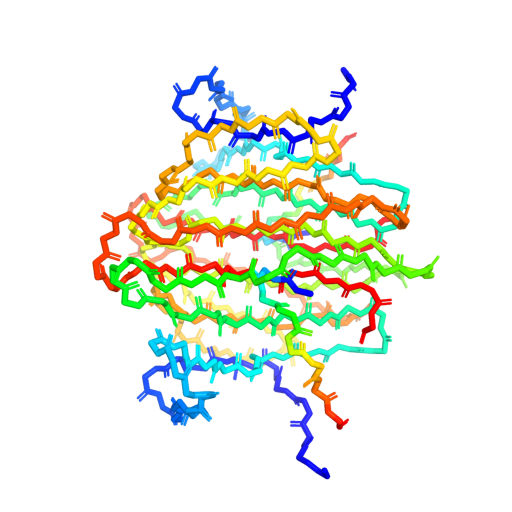14.933 1.00 13.19 79 TYR A C 1
ATOM 635 O O . TYR A 1 82 ? 16.688 -10.184 -15.078 1.00 13.94 79 TYR A O 1
ATOM 644 N N . ARG A 1 83 ? 16.027 -12.282 -14.505 1.00 13.99 80 ARG A N 1
ATOM 645 C CA . ARG A 1 83 ? 14.633 -11.979 -14.195 1.00 15.12 80 ARG A CA 1
ATOM 646 C C . ARG A 1 83 ? 14.354 -12.270 -12.728 1.00 15.94 80 ARG A C 1
ATOM 647 O O . ARG A 1 83 ? 14.667 -13.355 -12.276 1.00 16.08 80 ARG A O 1
ATOM 655 N N . ALA A 1 84 ? 13.744 -11.304 -12.032 1.00 15.42 81 ALA A N 1
ATOM 656 C CA . ALA A 1 84 ? 13.219 -11.588 -10.696 1.00 15.12 81 ALA A CA 1
ATOM 657 C C . ALA A 1 84 ? 11.754 -11.104 -10.706 1.00 15.59 81 ALA A C 1
ATOM 658 O O . ALA A 1 84 ? 11.496 -9.894 -10.807 1.00 17.30 81 ALA A O 1
ATOM 660 N N . VAL A 1 85 ? 10.827 -12.034 -10.615 1.00 17.60 82 VAL A N 1
ATOM 661 C CA . VAL A 1 85 ? 9.414 -11.608 -10.577 1.00 19.03 82 VAL A CA 1
ATOM 662 C C . VAL A 1 85 ? 9.036 -11.216 -9.160 1.00 20.43 82 VAL A C 1
ATOM 663 O O . VAL A 1 85 ? 9.755 -11.461 -8.217 1.00 20.43 82 VAL A O 1
ATOM 667 N N . LYS A 1 86 ? 7.915 -10.516 -9.032 1.00 23.36 83 LYS A N 1
ATOM 668 C CA . LYS A 1 86 ? 7.508 -10.082 -7.714 1.00 22.80 83 LYS A CA 1
ATOM 669 C C . LYS A 1 86 ? 7.568 -11.235 -6.710 1.00 21.10 83 LYS A C 1
ATOM 670 O O . LYS A 1 86 ? 7.276 -12.415 -6.977 1.00 21.78 83 LYS A O 1
ATOM 676 N N . ASN A 1 87 ? 7.992 -10.839 -5.525 1.00 21.82 84 ASN A N 1
ATOM 677 C CA . ASN A 1 87 ? 8.195 -11.725 -4.361 1.00 25.17 84 ASN A CA 1
ATOM 678 C C . ASN A 1 87 ? 9.326 -12.729 -4.447 1.00 23.98 84 ASN A C 1
ATOM 679 O O . ASN A 1 87 ? 9.505 -13.553 -3.556 1.00 25.46 84 ASN A O 1
ATOM 684 N N . GLU A 1 88 ? 10.145 -12.623 -5.491 1.00 18.41 85 GLU A N 1
ATOM 685 C CA . GLU A 1 88 ? 11.360 -13.418 -5.540 1.00 18.89 85 GLU A CA 1
ATOM 686 C C . GLU A 1 88 ? 12.541 -12.646 -4.981 1.00 17.68 85 GLU A C 1
ATOM 687 O O . GLU A 1 88 ? 12.872 -11.481 -5.401 1.00 17.97 85 GLU A O 1
ATOM 693 N N . MET A 1 89 ? 13.208 -13.265 -4.005 1.00 18.97 86 MET A N 1
ATOM 694 C CA . MET A 1 89 ? 14.421 -12.690 -3.434 1.00 18.67 86 MET A CA 1
ATOM 695 C C . MET A 1 89 ? 15.541 -12.732 -4.462 1.00 18.72 86 MET A C 1
ATOM 696 O O . MET A 1 89 ? 15.722 -13.761 -5.107 1.00 18.03 86 MET A O 1
ATOM 701 N N . HIS A 1 90 ? 16.247 -11.633 -4.623 1.00 16.49 87 HIS A N 1
ATOM 702 C CA . HIS A 1 90 ? 17.319 -11.505 -5.592 1.00 16.43 87 HIS A CA 1
ATOM 703 C C . HIS A 1 90 ? 18.361 -10.582 -5.084 1.00 17.08 87 HIS A C 1
ATOM 704 O O . HIS A 1 90 ? 18.060 -9.614 -4.370 1.00 17.59 87 HIS A O 1
ATOM 711 N N . GLY A 1 91 ? 19.616 -10.897 -5.347 1.00 17.01 88 GLY A N 1
ATOM 712 C CA . GLY A 1 91 ? 20.718 -10.071 -5.008 1.00 18.99 88 GLY A CA 1
ATOM 713 C C . GLY A 1 91 ? 21.879 -10.323 -5.942 1.00 18.37 88 GLY A C 1
ATOM 714 O O . GLY A 1 91 ? 21.867 -11.263 -6.765 1.00 18.05 88 GLY A O 1
ATOM 715 N N . ALA A 1 92 ? 22.894 -9.484 -5.846 1.00 17.89 89 ALA A N 1
ATOM 716 C CA . ALA A 1 92 ? 24.007 -9.502 -6.788 1.00 18.21 89 ALA A CA 1
ATOM 717 C C . ALA A 1 92 ? 25.253 -9.094 -6.078 1.00 20.27 89 ALA A C 1
ATOM 718 O O . ALA A 1 92 ? 25.205 -8.203 -5.220 1.00 21.96 89 ALA A O 1
ATOM 720 N N . VAL A 1 93 ? 26.354 -9.754 -6.389 1.00 18.13 90 VAL A N 1
ATOM 721 C CA . VAL A 1 93 ? 27.684 -9.384 -5.916 1.00 18.80 90 VAL A CA 1
ATOM 722 C C . VAL A 1 93 ? 28.556 -9.105 -7.134 1.00 17.00 90 VAL A C 1
ATOM 723 O O . VAL A 1 93 ? 28.701 -9.959 -8.039 1.00 16.04 90 VAL A O 1
ATOM 727 N N . SER A 1 94 ? 29.127 -7.890 -7.219 1.00 16.51 91 SER A N 1
ATOM 728 C CA . SER A 1 94 ? 29.994 -7.564 -8.292 1.00 16.31 91 SER A CA 1
ATOM 729 C C . SER A 1 94 ? 31.361 -8.284 -8.226 1.00 17.33 91 SER A C 1
ATOM 730 O O . SER A 1 94 ? 32.004 -8.346 -7.161 1.00 17.39 91 SER A O 1
ATOM 733 N N . LEU A 1 95 ? 31.759 -8.810 -9.352 1.00 17.62 92 LEU A N 1
ATOM 734 C CA . LEU A 1 95 ? 33.006 -9.585 -9.415 1.00 19.04 92 LEU A CA 1
ATOM 735 C C . LEU A 1 95 ? 34.181 -8.754 -9.932 1.00 22.49 92 LEU A C 1
ATOM 736 O O . LEU A 1 95 ? 35.326 -9.257 -9.983 1.00 22.40 92 LEU A O 1
ATOM 741 N N . GLU A 1 96 ? 33.937 -7.511 -10.341 1.00 21.36 93 GLU A N 1
ATOM 742 C CA . GLU A 1 96 ? 35.022 -6.675 -10.815 1.00 23.38 93 GLU A CA 1
ATOM 743 C C . GLU A 1 96 ? 34.603 -5.222 -10.815 1.00 23.74 93 GLU A C 1
ATOM 744 O O . GLU A 1 96 ? 33.411 -4.888 -10.812 1.00 21.60 93 GLU A O 1
ATOM 750 N N . ASP A 1 97 ? 35.597 -4.344 -10.803 1.00 25.03 94 ASP A N 1
ATOM 751 C CA . ASP A 1 97 ? 35.294 -2.923 -10.869 1.00 22.52 94 ASP A CA 1
ATOM 752 C C . ASP A 1 97 ? 34.540 -2.602 -12.166 1.00 20.11 94 ASP A C 1
ATOM 753 O O . ASP A 1 97 ? 34.676 -3.287 -13.215 1.00 19.54 94 ASP A O 1
ATOM 758 N N . ASN A 1 98 ? 33.787 -1.519 -12.070 1.00 20.11 95 ASN A N 1
ATOM 759 C CA . ASN A 1 98 ? 33.063 -0.925 -13.173 1.00 20.70 95 ASN A CA 1
ATOM 760 C C . ASN A 1 98 ? 32.074 -1.928 -13.782 1.00 18.01 95 ASN A C 1
ATOM 761 O O . ASN A 1 98 ? 31.809 -1.932 -14.994 1.00 19.78 95 ASN A O 1
ATOM 766 N N . SER A 1 99 ? 31.505 -2.725 -12.913 1.00 17.55 96 SER A N 1
ATOM 767 C CA . SER A 1 99 ? 30.421 -3.604 -13.345 1.00 18.03 96 SER A CA 1
ATOM 768 C C . SER A 1 99 ? 29.099 -2.857 -13.283 1.00 16.32 96 SER A C 1
ATOM 769 O O . SER A 1 99 ? 28.826 -2.094 -12.351 1.00 15.43 96 SER A O 1
ATOM 772 N N . ILE A 1 100 ? 28.261 -3.074 -14.280 1.00 14.90 97 ILE A N 1
ATOM 773 C CA . ILE A 1 100 ? 27.023 -2.310 -14.430 1.00 13.52 97 ILE A CA 1
ATOM 774 C C . ILE A 1 100 ? 25.832 -3.204 -14.760 1.00 13.86 97 ILE A C 1
ATOM 775 O O . ILE A 1 100 ? 25.932 -4.058 -15.665 1.00 13.00 97 ILE A O 1
ATOM 780 N N . LEU A 1 101 ? 24.718 -2.960 -14.049 1.00 13.46 98 LEU A N 1
ATOM 781 C CA . LEU A 1 101 ? 23.455 -3.595 -14.280 1.00 12.65 98 LEU A CA 1
ATOM 782 C C . LEU A 1 101 ? 22.481 -2.466 -14.693 1.00 13.96 98 LEU A C 1
ATOM 783 O O . LEU A 1 101 ? 22.478 -1.377 -14.110 1.00 13.37 98 LEU A O 1
ATOM 788 N N . ILE A 1 102 ? 21.749 -2.708 -15.767 1.00 13.58 99 ILE A N 1
ATOM 789 C CA . ILE A 1 102 ? 20.631 -1.856 -16.195 1.00 12.99 99 ILE A CA 1
ATOM 790 C C . ILE A 1 102 ? 19.397 -2.551 -15.720 1.00 13.32 99 ILE A C 1
ATOM 791 O O . ILE A 1 102 ? 18.967 -3.573 -16.273 1.00 13.98 99 ILE A O 1
ATOM 796 N N . ASP A 1 103 ? 18.793 -1.980 -14.674 1.00 13.33 100 ASP A N 1
ATOM 797 C CA . ASP A 1 103 ? 17.572 -2.476 -14.120 1.00 13.51 100 ASP A CA 1
ATOM 798 C C . ASP A 1 103 ? 16.357 -1.889 -14.763 1.00 13.87 100 ASP A C 1
ATOM 799 O O . ASP A 1 103 ? 16.272 -0.660 -14.941 1.00 15.59 100 ASP A O 1
ATOM 804 N N . THR A 1 104 ? 15.407 -2.754 -15.099 1.00 14.36 101 THR A N 1
ATOM 805 C CA . THR A 1 104 ? 14.099 -2.326 -15.643 1.00 16.03 101 THR A CA 1
ATOM 806 C C . THR A 1 104 ? 12.994 -2.929 -14.811 1.00 17.04 101 THR A C 1
ATOM 807 O O . THR A 1 104 ? 13.065 -4.053 -14.354 1.00 16.96 101 THR A O 1
ATOM 811 N N . PHE A 1 105 ? 11.978 -2.116 -14.548 1.00 18.25 102 PHE A N 1
ATOM 812 C CA . PHE A 1 105 ? 10.894 -2.581 -13.746 1.00 20.17 102 PHE A CA 1
ATOM 813 C C . PHE A 1 105 ? 9.692 -1.745 -14.011 1.00 22.40 102 PHE A C 1
ATOM 814 O O . PHE A 1 105 ? 9.781 -0.681 -14.657 1.00 20.43 102 PHE A O 1
ATOM 822 N N . ASN A 1 106 ? 8.550 -2.238 -13.522 1.00 24.12 103 ASN A N 1
ATOM 823 C CA . ASN A 1 106 ? 7.303 -1.540 -13.637 1.00 30.64 103 ASN A CA 1
ATOM 824 C C . ASN A 1 106 ? 6.871 -0.988 -12.279 1.00 34.67 103 ASN A C 1
ATOM 825 O O . ASN A 1 106 ? 6.159 -1.674 -11.581 1.00 33.82 103 ASN A O 1
ATOM 830 N N . PRO A 1 107 ? 7.301 0.241 -11.905 1.00 38.21 104 PRO A N 1
ATOM 831 C CA . PRO A 1 107 ? 6.915 0.680 -10.559 1.00 45.71 104 PRO A CA 1
ATOM 832 C C . PRO A 1 107 ? 5.449 1.186 -10.557 1.00 44.17 104 PRO A C 1
ATOM 833 O O . PRO A 1 107 ? 4.646 0.763 -9.716 1.00 52.19 104 PRO A O 1
ATOM 837 N N . HIS B 1 1 ? 6.162 -21.185 -27.602 1.00 57.06 -2 HIS B N 1
ATOM 838 C CA . HIS B 1 1 ? 6.029 -22.239 -26.555 1.00 55.19 -2 HIS B CA 1
ATOM 839 C C . HIS B 1 1 ? 7.232 -22.348 -25.602 1.00 54.10 -2 HIS B C 1
ATOM 840 O O . HIS B 1 1 ? 7.149 -23.129 -24.634 1.00 56.99 -2 HIS B O 1
ATOM 842 N N . MET B 1 2 ? 8.342 -21.622 -25.848 1.00 46.43 -1 MET B N 1
ATOM 843 C CA . MET B 1 2 ? 9.506 -21.738 -24.946 1.00 37.97 -1 MET B CA 1
ATOM 844 C C . MET B 1 2 ? 9.258 -20.936 -23.666 1.00 34.27 -1 MET B C 1
ATOM 845 O O . MET B 1 2 ? 8.664 -19.870 -23.726 1.00 29.83 -1 MET B O 1
ATOM 850 N N . ALA B 1 3 ? 9.671 -21.497 -22.519 1.00 25.96 0 ALA B N 1
ATOM 851 C CA . ALA B 1 3 ? 9.472 -20.921 -21.212 1.00 24.04 0 ALA B CA 1
ATOM 852 C C . ALA B 1 3 ? 10.434 -19.745 -21.034 1.00 21.21 0 ALA B C 1
ATOM 853 O O . ALA B 1 3 ? 11.533 -19.752 -21.597 1.00 20.49 0 ALA B O 1
ATOM 855 N N . SER B 1 4 ? 10.007 -18.751 -20.260 1.00 22.16 1 SER B N 1
ATOM 856 C CA . SER B 1 4 ? 10.875 -17.615 -19.937 1.00 21.76 1 SER B CA 1
ATOM 857 C C . SER B 1 4 ? 12.032 -18.048 -19.026 1.00 20.76 1 SER B C 1
ATOM 858 O O . SER B 1 4 ? 11.932 -18.963 -18.209 1.00 21.52 1 SER B O 1
ATOM 861 N N . LYS B 1 5 ? 13.141 -17.326 -19.121 1.00 18.96 2 LYS B N 1
ATOM 862 C CA . LYS B 1 5 ? 14.354 -17.674 -18.430 1.00 19.16 2 LYS B CA 1
ATOM 863 C C . LYS B 1 5 ? 14.560 -16.850 -17.146 1.00 18.53 2 LYS B C 1
ATOM 864 O O . LYS B 1 5 ? 14.390 -15.632 -17.131 1.00 15.64 2 LYS B O 1
ATOM 870 N N . MET B 1 6 ? 15.057 -17.512 -16.105 1.00 16.94 3 MET B N 1
ATOM 871 C CA . MET B 1 6 ? 15.483 -16.788 -14.904 1.00 16.04 3 MET B CA 1
ATOM 872 C C . MET B 1 6 ? 16.809 -16.088 -15.270 1.00 15.12 3 MET B C 1
ATOM 873 O O . MET B 1 6 ? 17.069 -14.961 -14.829 1.00 15.24 3 MET B O 1
ATOM 878 N N . PHE B 1 7 ? 17.689 -16.850 -15.943 1.00 13.43 4 PHE B N 1
ATOM 879 C CA . PHE B 1 7 ? 19.022 -16.378 -16.353 1.00 13.22 4 PHE B CA 1
ATOM 880 C C . PHE B 1 7 ? 19.121 -16.467 -17.858 1.00 13.81 4 PHE B C 1
ATOM 881 O O . PHE B 1 7 ? 19.047 -17.571 -18.428 1.00 15.09 4 PHE B O 1
ATOM 889 N N . PHE B 1 8 ? 19.348 -15.326 -18.477 1.00 12.93 5 PHE B N 1
ATOM 890 C CA . PHE B 1 8 ? 19.674 -15.234 -19.899 1.00 13.23 5 PHE B CA 1
ATOM 891 C C . PHE B 1 8 ? 21.198 -15.171 -20.039 1.00 14.22 5 PHE B C 1
ATOM 892 O O . PHE B 1 8 ? 21.841 -14.204 -19.622 1.00 14.02 5 PHE B O 1
ATOM 900 N N . ILE B 1 9 ? 21.718 -16.176 -20.720 1.00 14.61 6 ILE B N 1
ATOM 901 C CA . ILE B 1 9 ? 23.153 -16.226 -21.020 1.00 13.44 6 ILE B CA 1
ATOM 902 C C . ILE B 1 9 ? 23.317 -15.977 -22.504 1.00 14.84 6 ILE B C 1
ATOM 903 O O . ILE B 1 9 ? 22.944 -16.816 -23.324 1.00 14.59 6 ILE B O 1
ATOM 908 N N . ASN B 1 10 ? 23.821 -14.821 -22.847 1.00 14.25 7 ASN B N 1
ATOM 909 C CA . ASN B 1 10 ? 23.843 -14.331 -24.196 1.00 14.46 7 ASN B CA 1
ATOM 910 C C . ASN B 1 10 ? 24.605 -15.260 -25.133 1.00 16.20 7 ASN B C 1
ATOM 911 O O . ASN B 1 10 ? 24.092 -15.575 -26.227 1.00 16.77 7 ASN B O 1
ATOM 916 N N . ASP B 1 11 ? 25.809 -15.654 -24.741 1.00 17.27 8 ASP B N 1
ATOM 917 C CA . ASP B 1 11 ? 26.627 -16.430 -25.698 1.00 20.04 8 ASP B CA 1
ATOM 918 C C . ASP B 1 11 ? 26.162 -17.872 -25.857 1.00 20.59 8 ASP B C 1
ATOM 919 O O . ASP B 1 11 ? 26.694 -18.599 -26.707 1.00 21.77 8 ASP B O 1
ATOM 924 N N . GLU B 1 12 ? 25.138 -18.253 -25.117 1.00 17.31 9 GLU B N 1
ATOM 925 C CA . GLU B 1 12 ? 24.528 -19.579 -25.222 1.00 16.16 9 GLU B CA 1
ATOM 926 C C . GLU B 1 12 ? 23.231 -19.588 -25.977 1.00 17.85 9 GLU B C 1
ATOM 927 O O . GLU B 1 12 ? 22.641 -20.660 -26.155 1.00 22.32 9 GLU B O 1
ATOM 933 N N . THR B 1 13 ? 22.804 -18.436 -26.511 1.00 16.77 10 THR B N 1
ATOM 934 C CA . THR B 1 13 ? 21.508 -18.235 -27.105 1.00 18.92 10 THR B CA 1
ATOM 935 C C . THR B 1 13 ? 21.722 -17.736 -28.551 1.00 19.36 10 THR B C 1
ATOM 936 O O . THR B 1 13 ? 22.403 -16.772 -28.784 1.00 19.89 10 THR B O 1
ATOM 940 N N . PRO B 1 14 ? 21.136 -18.435 -29.518 1.00 20.40 11 PRO B N 1
ATOM 941 C CA . PRO B 1 14 ? 21.359 -17.947 -30.853 1.00 20.94 11 PRO B CA 1
ATOM 942 C C . PRO B 1 14 ? 20.522 -16.736 -31.239 1.00 22.48 11 PRO B C 1
ATOM 943 O O . PRO B 1 14 ? 19.465 -16.468 -30.646 1.00 20.52 11 PRO B O 1
ATOM 947 N N . TRP B 1 15 ? 20.954 -16.094 -32.331 1.00 23.64 12 TRP B N 1
ATOM 948 C CA . TRP B 1 15 ? 20.256 -14.989 -32.936 1.00 23.40 12 TRP B CA 1
ATOM 949 C C . TRP B 1 15 ? 19.090 -15.469 -33.781 1.00 23.65 12 TRP B C 1
ATOM 950 O O . TRP B 1 15 ? 19.189 -16.524 -34.450 1.00 26.35 12 TRP B O 1
ATOM 961 N N . GLU B 1 16 ? 18.041 -14.689 -33.818 1.00 22.49 13 GLU B N 1
ATOM 962 C CA . GLU B 1 16 ? 16.950 -14.837 -34.764 1.00 23.76 13 GLU B CA 1
ATOM 963 C C . GLU B 1 16 ? 17.181 -13.773 -35.841 1.00 23.59 13 GLU B C 1
ATOM 964 O O . GLU B 1 16 ? 17.076 -12.578 -35.582 1.00 21.11 13 GLU B O 1
ATOM 970 N N . GLU B 1 17 ? 17.497 -14.204 -37.062 1.00 23.76 14 GLU B N 1
ATOM 971 C CA . GLU B 1 17 ? 17.653 -13.268 -38.174 1.00 24.23 14 GLU B CA 1
ATOM 972 C C . GLU B 1 17 ? 16.333 -12.690 -38.593 1.00 26.00 14 GLU B C 1
ATOM 973 O O . GLU B 1 17 ? 15.317 -13.389 -38.711 1.00 31.43 14 GLU B O 1
ATOM 979 N N . LEU B 1 18 ? 16.318 -11.385 -38.770 1.00 23.43 15 LEU B N 1
ATOM 980 C CA . LEU B 1 18 ? 15.123 -10.688 -39.174 1.00 23.73 15 LEU B CA 1
ATOM 981 C C . LEU B 1 18 ? 15.217 -10.142 -40.604 1.00 24.06 15 LEU B C 1
ATOM 982 O O . LEU B 1 18 ? 14.243 -9.605 -41.095 1.00 27.91 15 LEU B O 1
ATOM 987 N N . GLY B 1 19 ? 16.387 -10.264 -41.214 1.00 26.14 16 GLY B N 1
ATOM 988 C CA . GLY B 1 19 ? 16.638 -9.671 -42.507 1.00 26.20 16 GLY B CA 1
ATOM 989 C C . GLY B 1 19 ? 17.012 -8.207 -42.429 1.00 25.84 16 GLY B C 1
ATOM 990 O O . GLY B 1 19 ? 16.887 -7.535 -41.395 1.00 23.40 16 GLY B O 1
ATOM 991 N N . ASN B 1 20 ? 17.455 -7.692 -43.562 1.00 24.11 17 ASN B N 1
ATOM 992 C CA . ASN B 1 20 ? 17.820 -6.286 -43.745 1.00 26.00 17 ASN B CA 1
ATOM 993 C C . ASN B 1 20 ? 18.782 -5.742 -42.683 1.00 21.79 17 ASN B C 1
ATOM 994 O O . ASN B 1 20 ? 18.696 -4.582 -42.332 1.00 23.02 17 ASN B O 1
ATOM 999 N N . GLY B 1 21 ? 19.729 -6.564 -42.234 1.00 21.73 18 GLY B N 1
ATOM 1000 C CA . GLY B 1 21 ? 20.796 -6.107 -41.341 1.00 19.90 18 GLY B CA 1
ATOM 1001 C C . GLY B 1 21 ? 20.384 -6.170 -39.870 1.00 20.56 18 GLY B C 1
ATOM 1002 O O . GLY B 1 21 ? 21.088 -5.631 -39.043 1.00 19.78 18 GLY B O 1
ATOM 1003 N N . ILE B 1 22 ? 19.220 -6.749 -39.583 1.00 18.73 19 ILE B N 1
ATOM 1004 C CA . ILE B 1 22 ? 18.750 -6.779 -38.164 1.00 18.58 19 ILE B CA 1
ATOM 1005 C C . ILE B 1 22 ? 18.593 -8.221 -37.697 1.00 20.55 19 ILE B C 1
ATOM 1006 O O . ILE B 1 22 ? 18.049 -9.086 -38.424 1.00 20.38 19 ILE B O 1
ATOM 1011 N N . LYS B 1 23 ? 19.058 -8.510 -36.470 1.00 19.08 20 LYS B N 1
ATOM 1012 C CA . LYS B 1 23 ? 18.767 -9.802 -35.849 1.00 18.72 20 LYS B CA 1
ATOM 1013 C C . LYS B 1 23 ? 18.412 -9.541 -34.375 1.00 17.66 20 LYS B C 1
ATOM 1014 O O . LYS B 1 23 ? 18.719 -8.455 -33.833 1.00 18.44 20 LYS B O 1
ATOM 1020 N N . ARG B 1 24 ? 17.767 -10.504 -33.742 1.00 17.93 21 ARG B N 1
ATOM 1021 C CA . ARG B 1 24 ? 17.396 -10.290 -32.345 1.00 18.03 21 ARG B CA 1
ATOM 1022 C C . ARG B 1 24 ? 17.461 -11.521 -31.505 1.00 17.85 21 ARG B C 1
ATOM 1023 O O . ARG B 1 24 ? 17.560 -12.634 -31.992 1.00 18.51 21 ARG B O 1
ATOM 1031 N N . LYS B 1 25 ? 17.449 -11.323 -30.176 1.00 16.71 22 LYS B N 1
ATOM 1032 C CA . LYS B 1 25 ? 17.194 -12.395 -29.225 1.00 17.48 22 LYS B CA 1
ATOM 1033 C C . LYS B 1 25 ? 16.138 -11.920 -28.244 1.00 19.17 22 LYS B C 1
ATOM 1034 O O . LYS B 1 25 ? 16.353 -10.907 -27.557 1.00 17.44 22 LYS B O 1
ATOM 1040 N N . VAL B 1 26 ? 15.026 -12.635 -28.127 1.00 18.42 23 VAL B N 1
ATOM 1041 C CA . VAL B 1 26 ? 14.150 -12.451 -27.018 1.00 20.75 23 VAL B CA 1
ATOM 1042 C C . VAL B 1 26 ? 14.915 -12.982 -25.795 1.00 20.71 23 VAL B C 1
ATOM 1043 O O . VAL B 1 26 ? 15.300 -14.157 -25.737 1.00 21.91 23 VAL B O 1
ATOM 1047 N N . MET B 1 27 ? 15.097 -12.127 -24.785 1.00 16.52 24 MET B N 1
ATOM 1048 C CA . MET B 1 27 ? 16.012 -12.469 -23.677 1.00 17.35 24 MET B CA 1
ATOM 1049 C C . MET B 1 27 ? 15.267 -13.143 -22.527 1.00 17.33 24 MET B C 1
ATOM 1050 O O . MET B 1 27 ? 15.487 -14.305 -22.239 1.00 17.64 24 MET B O 1
ATOM 1055 N N . THR B 1 28 ? 14.286 -12.441 -21.967 1.00 15.59 25 THR B N 1
ATOM 1056 C CA . THR B 1 28 ? 13.411 -13.014 -20.972 1.00 16.29 25 THR B CA 1
ATOM 1057 C C . THR B 1 28 ? 12.222 -12.094 -20.782 1.00 15.86 25 THR B C 1
ATOM 1058 O O . THR B 1 28 ? 12.142 -11.003 -21.362 1.00 15.60 25 THR B O 1
ATOM 1062 N N . TRP B 1 29 ? 11.244 -12.572 -20.017 1.00 16.96 26 TRP B N 1
ATOM 1063 C CA . TRP B 1 29 ? 10.012 -11.845 -19.800 1.00 17.47 26 TRP B CA 1
ATOM 1064 C C . TRP B 1 29 ? 9.266 -12.398 -18.618 1.00 17.87 26 TRP B C 1
ATOM 1065 O O . TRP B 1 29 ? 9.542 -13.501 -18.141 1.00 17.24 26 TRP B O 1
ATOM 1076 N N . SER B 1 30 ? 8.343 -11.565 -18.144 1.00 19.32 27 SER B N 1
ATOM 1077 C CA . SER B 1 30 ? 7.338 -11.962 -17.183 1.00 21.42 27 SER B CA 1
ATOM 1078 C C . SER B 1 30 ? 6.003 -11.564 -17.770 1.00 24.66 27 SER B C 1
ATOM 1079 O O . SER B 1 30 ? 5.933 -11.096 -18.916 1.00 23.45 27 SER B O 1
ATOM 1082 N N . ASP B 1 31 ? 4.920 -11.685 -16.990 1.00 28.06 28 ASP B N 1
ATOM 1083 C CA . ASP B 1 31 ? 3.629 -11.241 -17.508 1.00 30.73 28 ASP B CA 1
ATOM 1084 C C . ASP B 1 31 ? 3.643 -9.746 -17.792 1.00 28.78 28 ASP B C 1
ATOM 1085 O O . ASP B 1 31 ? 2.970 -9.295 -18.723 1.00 31.04 28 ASP B O 1
ATOM 1090 N N . ASP B 1 32 ? 4.464 -9.003 -17.041 1.00 26.59 29 ASP B N 1
ATOM 1091 C CA . ASP B 1 32 ? 4.396 -7.558 -17.003 1.00 26.15 29 ASP B CA 1
ATOM 1092 C C . ASP B 1 32 ? 5.546 -6.825 -17.747 1.00 23.34 29 ASP B C 1
ATOM 1093 O O . ASP B 1 32 ? 5.484 -5.620 -17.925 1.00 23.14 29 ASP B O 1
ATOM 1098 N N . LEU B 1 33 ? 6.580 -7.563 -18.125 1.00 20.40 30 LEU B N 1
ATOM 1099 C CA . LEU B 1 33 ? 7.839 -6.978 -18.608 1.00 21.05 30 LEU B CA 1
ATOM 1100 C C . LEU B 1 33 ? 8.517 -7.927 -19.590 1.00 18.77 30 LEU B C 1
ATOM 1101 O O . LEU B 1 33 ? 8.471 -9.143 -19.425 1.00 17.90 30 LEU B O 1
ATOM 1106 N N . MET B 1 34 ? 9.150 -7.373 -20.625 1.00 16.88 31 MET B N 1
ATOM 1107 C CA . MET B 1 34 ? 9.873 -8.168 -21.611 1.00 16.10 31 MET B CA 1
ATOM 1108 C C . MET B 1 34 ? 11.150 -7.405 -22.029 1.00 15.11 31 MET B C 1
ATOM 1109 O O . MET B 1 34 ? 11.176 -6.186 -22.091 1.00 15.73 31 MET B O 1
ATOM 1114 N N . MET B 1 35 ? 12.182 -8.157 -22.302 1.00 14.57 32 MET B N 1
ATOM 1115 C CA . MET B 1 35 ? 13.507 -7.602 -22.691 1.00 14.44 32 MET B CA 1
ATOM 1116 C C . MET B 1 35 ? 14.006 -8.369 -23.932 1.00 14.15 32 MET B C 1
ATOM 1117 O O . MET B 1 35 ? 14.011 -9.588 -23.951 1.00 13.43 32 MET B O 1
ATOM 1122 N N . VAL B 1 36 ? 14.336 -7.595 -24.978 1.00 14.94 33 VAL B N 1
ATOM 1123 C CA . VAL B 1 36 ? 14.790 -8.140 -26.251 1.00 15.48 33 VAL B CA 1
ATOM 1124 C C . VAL B 1 36 ? 16.058 -7.413 -26.679 1.00 14.68 33 VAL B C 1
ATOM 1125 O O . VAL B 1 36 ? 16.148 -6.179 -26.580 1.00 15.05 33 VAL B O 1
ATOM 1129 N N . CYS B 1 37 ? 17.030 -8.152 -27.161 1.00 13.83 34 CYS B N 1
ATOM 1130 C CA A CYS B 1 37 ? 18.272 -7.622 -27.682 0.70 13.80 34 CYS B CA 1
ATOM 1131 C CA B CYS B 1 37 ? 18.186 -7.465 -27.682 0.30 13.43 34 CYS B CA 1
ATOM 1132 C C . CYS B 1 37 ? 18.119 -7.491 -29.187 1.00 14.15 34 CYS B C 1
ATOM 1133 O O . CYS B 1 37 ? 17.871 -8.500 -29.811 1.00 15.83 34 CYS B O 1
ATOM 1138 N N . VAL B 1 38 ? 18.302 -6.315 -29.758 1.00 15.30 35 VAL B N 1
ATOM 1139 C CA . VAL B 1 38 ? 18.192 -6.122 -31.216 1.00 15.84 35 VAL B CA 1
ATOM 1140 C C . VAL B 1 38 ? 19.534 -5.616 -31.735 1.00 15.30 35 VAL B C 1
ATOM 1141 O O . VAL B 1 38 ? 20.041 -4.571 -31.318 1.00 14.96 35 VAL B O 1
ATOM 1145 N N . HIS B 1 39 ? 20.073 -6.331 -32.725 1.00 15.74 36 HIS B N 1
ATOM 1146 C CA . HIS B 1 39 ? 21.414 -6.083 -33.234 1.00 15.53 36 HIS B CA 1
ATOM 1147 C C . HIS B 1 39 ? 21.297 -5.587 -34.690 1.00 15.09 36 HIS B C 1
ATOM 1148 O O . HIS B 1 39 ? 20.622 -6.226 -35.488 1.00 17.25 36 HIS B O 1
ATOM 1155 N N . PHE B 1 40 ? 21.985 -4.516 -35.002 1.00 14.60 37 PHE B N 1
ATOM 1156 C CA . PHE B 1 40 ? 21.941 -3.831 -36.308 1.00 15.59 37 PHE B CA 1
ATOM 1157 C C . PHE B 1 40 ? 23.361 -3.711 -36.903 1.00 16.45 37 PHE B C 1
ATOM 1158 O O . PHE B 1 40 ? 24.267 -3.191 -36.289 1.00 18.16 37 PHE B O 1
ATOM 1166 N N . ASP B 1 41 ? 23.458 -4.040 -38.211 1.00 18.03 38 ASP B N 1
ATOM 1167 C CA . ASP B 1 41 ? 24.587 -3.673 -39.028 1.00 19.01 38 ASP B CA 1
ATOM 1168 C C . ASP B 1 41 ? 24.500 -2.169 -39.326 1.00 18.15 38 ASP B C 1
ATOM 1169 O O . ASP B 1 41 ? 23.416 -1.561 -39.215 1.00 17.05 38 ASP B O 1
ATOM 1174 N N . LYS B 1 42 ? 25.613 -1.588 -39.739 1.00 16.91 39 LYS B N 1
ATOM 1175 C CA . LYS B 1 42 ? 25.603 -0.165 -40.158 1.00 17.61 39 LYS B CA 1
ATOM 1176 C C . LYS B 1 42 ? 24.561 0.107 -41.180 1.00 19.91 39 LYS B C 1
ATOM 1177 O O . LYS B 1 42 ? 24.453 -0.641 -42.176 1.00 20.44 39 LYS B O 1
ATOM 1183 N N . GLY B 1 43 ? 23.745 1.143 -40.966 1.00 18.43 40 GLY B N 1
ATOM 1184 C CA . GLY B 1 43 ? 22.732 1.484 -41.938 1.00 20.11 40 GLY B CA 1
ATOM 1185 C C . GLY B 1 43 ? 21.466 0.729 -41.853 1.00 17.93 40 GLY B C 1
ATOM 1186 O O . GLY B 1 43 ? 20.453 1.117 -42.468 1.00 20.92 40 GLY B O 1
ATOM 1187 N N . ALA B 1 44 ? 21.385 -0.313 -40.991 1.00 18.16 41 ALA B N 1
ATOM 1188 C CA . ALA B 1 44 ? 20.099 -0.972 -40.802 1.00 17.90 41 ALA B CA 1
ATOM 1189 C C . ALA B 1 44 ? 19.128 -0.046 -40.097 1.00 19.33 41 ALA B C 1
ATOM 1190 O O . ALA B 1 44 ? 19.516 0.731 -39.174 1.00 19.13 41 ALA B O 1
ATOM 1192 N N . ILE B 1 45 ? 17.854 -0.134 -40.508 1.00 20.40 42 ILE B N 1
ATOM 1193 C CA . ILE B 1 45 ? 16.782 0.761 -40.110 1.00 21.57 42 ILE B CA 1
ATOM 1194 C C . ILE B 1 45 ? 15.696 0.057 -39.339 1.00 20.88 42 ILE B C 1
ATOM 1195 O O . ILE B 1 45 ? 15.062 -0.896 -39.838 1.00 21.35 42 ILE B O 1
ATOM 1200 N N . GLY B 1 46 ? 15.477 0.557 -38.107 1.00 18.38 43 GLY B N 1
ATOM 1201 C CA . GLY B 1 46 ? 14.313 0.240 -37.339 1.00 18.81 43 GLY B CA 1
ATOM 1202 C C . GLY B 1 46 ? 13.235 1.162 -37.800 1.00 19.23 43 GLY B C 1
ATOM 1203 O O . GLY B 1 46 ? 13.189 2.322 -37.428 1.00 19.30 43 GLY B O 1
ATOM 1204 N N . VAL B 1 47 ? 12.405 0.675 -38.718 1.00 20.15 44 VAL B N 1
ATOM 1205 C CA . VAL B 1 47 ? 11.324 1.522 -39.282 1.00 21.16 44 VAL B CA 1
ATOM 1206 C C . VAL B 1 47 ? 10.400 2.145 -38.227 1.00 20.82 44 VAL B C 1
ATOM 1207 O O . VAL B 1 47 ? 9.956 1.477 -37.273 1.00 21.97 44 VAL B O 1
ATOM 1211 N N . ALA B 1 48 ? 10.101 3.424 -38.397 1.00 20.82 45 ALA B N 1
ATOM 1212 C CA . ALA B 1 48 ? 9.373 4.161 -37.441 1.00 20.57 45 ALA B CA 1
ATOM 1213 C C . ALA B 1 48 ? 7.967 3.591 -37.289 1.00 20.87 45 ALA B C 1
ATOM 1214 O O . ALA B 1 48 ? 7.293 3.250 -38.256 1.00 21.30 45 ALA B O 1
ATOM 1216 N N . HIS B 1 49 ? 7.588 3.402 -36.039 1.00 18.90 46 HIS B N 1
ATOM 1217 C CA . HIS B 1 49 ? 6.320 2.801 -35.663 1.00 19.70 46 HIS B CA 1
ATOM 1218 C C . HIS B 1 49 ? 5.895 3.259 -34.295 1.00 20.55 46 HIS B C 1
ATOM 1219 O O . HIS B 1 49 ? 6.645 3.959 -33.576 1.00 18.21 46 HIS B O 1
ATOM 1226 N N . LYS B 1 50 ? 4.658 2.921 -33.924 1.00 19.79 47 LYS B N 1
ATOM 1227 C CA . LYS B 1 50 ? 4.210 3.209 -32.589 1.00 21.57 47 LYS B CA 1
ATOM 1228 C C . LYS B 1 50 ? 3.471 2.025 -31.992 1.00 21.48 47 LYS B C 1
ATOM 1229 O O . LYS B 1 50 ? 3.058 1.126 -32.710 1.00 23.99 47 LYS B O 1
ATOM 1235 N N . HIS B 1 51 ? 3.368 2.036 -30.673 1.00 21.39 48 HIS B N 1
ATOM 1236 C CA . HIS B 1 51 ? 2.636 1.026 -29.902 1.00 23.67 48 HIS B CA 1
ATOM 1237 C C . HIS B 1 51 ? 1.455 1.700 -29.239 1.00 24.41 48 HIS B C 1
ATOM 1238 O O . HIS B 1 51 ? 1.633 2.602 -28.419 1.00 25.69 48 HIS B O 1
ATOM 1245 N N . ASP B 1 52 ? 0.251 1.214 -29.556 1.00 32.30 49 ASP B N 1
ATOM 1246 C CA . ASP B 1 52 ? -0.999 1.802 -29.044 1.00 35.01 49 ASP B CA 1
ATOM 1247 C C . ASP B 1 52 ? -1.168 1.748 -27.529 1.00 30.73 49 ASP B C 1
ATOM 1248 O O . ASP B 1 52 ? -1.669 2.686 -26.910 1.00 35.79 49 ASP B O 1
ATOM 1253 N N . ILE B 1 53 ? -0.766 0.646 -26.938 1.00 30.90 50 ILE B N 1
ATOM 1254 C CA . ILE B 1 53 ? -1.115 0.383 -25.563 1.00 34.50 50 ILE B CA 1
ATOM 1255 C C . ILE B 1 53 ? 0.077 0.107 -24.664 1.00 35.34 50 ILE B C 1
ATOM 1256 O O . ILE B 1 53 ? -0.107 -0.272 -23.509 1.00 38.86 50 ILE B O 1
ATOM 1261 N N . HIS B 1 54 ? 1.306 0.300 -25.143 1.00 29.65 51 HIS B N 1
ATOM 1262 C CA . HIS B 1 54 ? 2.407 0.084 -24.210 1.00 28.84 51 HIS B CA 1
ATOM 1263 C C . HIS B 1 54 ? 3.587 1.010 -24.443 1.00 24.86 51 HIS B C 1
ATOM 1264 O O . HIS B 1 54 ? 3.791 1.520 -25.532 1.00 23.56 51 HIS B O 1
ATOM 1271 N N . ASP B 1 55 ? 4.326 1.181 -23.366 1.00 25.25 52 ASP B N 1
ATOM 1272 C CA . ASP B 1 55 ? 5.524 2.026 -23.353 1.00 22.43 52 ASP B CA 1
ATOM 1273 C C . ASP B 1 55 ? 6.715 1.195 -23.717 1.00 22.31 52 ASP B C 1
ATOM 1274 O O . ASP B 1 55 ? 6.724 -0.034 -23.596 1.00 22.80 52 ASP B O 1
ATOM 1279 N N . GLN B 1 56 ? 7.784 1.900 -24.066 1.00 19.27 53 GLN B N 1
ATOM 1280 C CA . GLN B 1 56 ? 9.045 1.276 -24.433 1.00 17.82 53 GLN B CA 1
ATOM 1281 C C . GLN B 1 56 ? 10.202 2.124 -23.944 1.00 17.18 53 GLN B C 1
ATOM 1282 O O . GLN B 1 56 ? 10.213 3.351 -24.147 1.00 17.10 53 GLN B O 1
ATOM 1288 N N . ILE B 1 57 ? 11.208 1.475 -23.347 1.00 15.12 54 ILE B N 1
ATOM 1289 C CA . ILE B 1 57 ? 12.428 2.152 -22.982 1.00 14.84 54 ILE B CA 1
ATOM 1290 C C . ILE B 1 57 ? 13.558 1.270 -23.517 1.00 14.37 54 ILE B C 1
ATOM 1291 O O . ILE B 1 57 ? 13.570 0.061 -23.312 1.00 16.32 54 ILE B O 1
ATOM 1296 N N . ALA B 1 58 ? 14.514 1.858 -24.237 1.00 14.33 55 ALA B N 1
ATOM 1297 C CA . ALA B 1 58 ? 15.587 1.092 -24.829 1.00 13.10 55 ALA B CA 1
ATOM 1298 C C . ALA B 1 58 ? 16.951 1.626 -24.456 1.00 13.47 55 ALA B C 1
ATOM 1299 O O . ALA B 1 58 ? 17.180 2.815 -24.459 1.00 13.78 55 ALA B O 1
ATOM 1301 N N . TYR B 1 59 ? 17.822 0.692 -24.123 1.00 11.85 56 TYR B N 1
ATOM 1302 C CA . TYR B 1 59 ? 19.211 0.935 -23.751 1.00 11.12 56 TYR B CA 1
ATOM 1303 C C . TYR B 1 59 ? 20.162 0.650 -24.923 1.00 11.77 56 TYR B C 1
ATOM 1304 O O . TYR B 1 59 ? 20.084 -0.416 -25.567 1.00 11.68 56 TYR B O 1
ATOM 1313 N N . VAL B 1 60 ? 21.081 1.579 -25.187 1.00 12.59 57 VAL B N 1
ATOM 1314 C CA . VAL B 1 60 ? 22.127 1.333 -26.192 1.00 12.98 57 VAL B CA 1
ATOM 1315 C C . VAL B 1 60 ? 23.333 0.579 -25.562 1.00 13.18 57 VAL B C 1
ATOM 1316 O O . VAL B 1 60 ? 24.092 1.146 -24.831 1.00 13.94 57 VAL B O 1
ATOM 1320 N N . ALA B 1 61 ? 23.388 -0.713 -25.840 1.00 13.89 58 ALA B N 1
ATOM 1321 C CA . ALA B 1 61 ? 24.380 -1.570 -25.294 1.00 14.64 58 ALA B CA 1
ATOM 1322 C C . ALA B 1 61 ? 25.691 -1.467 -26.005 1.00 16.06 58 ALA B C 1
ATOM 1323 O O . ALA B 1 61 ? 26.734 -1.652 -25.394 1.00 16.90 58 ALA B O 1
ATOM 1325 N N . ALA B 1 62 ? 25.642 -1.140 -27.299 1.00 14.71 59 ALA B N 1
ATOM 1326 C CA . ALA B 1 62 ? 26.845 -1.126 -28.110 1.00 14.26 59 ALA B CA 1
ATOM 1327 C C . ALA B 1 62 ? 26.602 -0.323 -29.357 1.00 13.29 59 ALA B C 1
ATOM 1328 O O . ALA B 1 62 ? 25.451 -0.228 -29.834 1.00 13.46 59 ALA B O 1
ATOM 1330 N N . GLY B 1 63 ? 27.656 0.267 -29.849 1.00 13.73 60 GLY B N 1
ATOM 1331 C CA . GLY B 1 63 ? 27.580 0.999 -31.112 1.00 14.66 60 GLY B CA 1
ATOM 1332 C C . GLY B 1 63 ? 26.857 2.307 -30.961 1.00 13.89 60 GLY B C 1
ATOM 1333 O O . GLY B 1 63 ? 26.946 2.973 -29.919 1.00 15.46 60 GLY B O 1
ATOM 1334 N N . SER B 1 64 ? 26.200 2.741 -32.002 1.00 14.54 61 SER B N 1
ATOM 1335 C CA . SER B 1 64 ? 25.522 4.018 -32.021 1.00 15.19 61 SER B CA 1
ATOM 1336 C C . SER B 1 64 ? 24.364 4.049 -33.025 1.00 14.56 61 SER B C 1
ATOM 1337 O O . SER B 1 64 ? 24.319 3.306 -34.021 1.00 13.55 61 SER B O 1
ATOM 1340 N N . PHE B 1 65 ? 23.438 4.975 -32.773 1.00 14.11 62 PHE B N 1
ATOM 1341 C CA . PHE B 1 65 ? 22.183 5.094 -33.496 1.00 15.29 62 PHE B CA 1
ATOM 1342 C C . PHE B 1 65 ? 21.769 6.525 -33.640 1.00 14.42 62 PHE B C 1
ATOM 1343 O O . PHE B 1 65 ? 21.959 7.319 -32.750 1.00 15.26 62 PHE B O 1
ATOM 1351 N N . GLU B 1 66 ? 21.179 6.848 -34.769 1.00 15.94 63 GLU B N 1
ATOM 1352 C CA . GLU B 1 66 ? 20.269 7.968 -34.811 1.00 16.24 63 GLU B CA 1
ATOM 1353 C C . GLU B 1 66 ? 18.836 7.565 -34.495 1.00 15.16 63 GLU B C 1
ATOM 1354 O O . GLU B 1 66 ? 18.222 6.727 -35.172 1.00 17.07 63 GLU B O 1
ATOM 1360 N N . VAL B 1 67 ? 18.298 8.138 -33.430 1.00 14.70 64 VAL B N 1
ATOM 1361 C CA . VAL B 1 67 ? 16.941 7.801 -32.942 1.00 14.17 64 VAL B CA 1
ATOM 1362 C C . VAL B 1 67 ? 15.993 8.965 -33.090 1.00 15.40 64 VAL B C 1
ATOM 1363 O O . VAL B 1 67 ? 16.318 10.050 -32.637 1.00 16.09 64 VAL B O 1
ATOM 1367 N N . GLU B 1 68 ? 14.818 8.755 -33.701 1.00 16.12 65 GLU B N 1
ATOM 1368 C CA . GLU B 1 68 ? 13.866 9.826 -33.939 1.00 15.93 65 GLU B CA 1
ATOM 1369 C C . GLU B 1 68 ? 12.582 9.445 -33.236 1.00 16.54 65 GLU B C 1
ATOM 1370 O O . GLU B 1 68 ? 12.058 8.323 -33.486 1.00 17.89 65 GLU B O 1
ATOM 1376 N N . ILE B 1 69 ? 12.154 10.320 -32.324 1.00 15.84 66 ILE B N 1
ATOM 1377 C CA . ILE B 1 69 ? 10.895 10.122 -31.589 1.00 15.56 66 I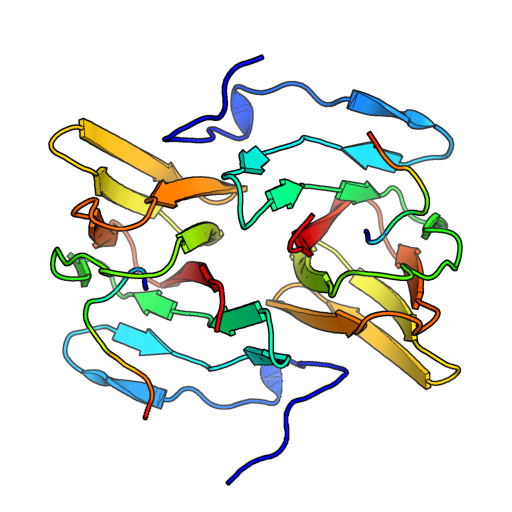LE B CA 1
ATOM 1378 C C . ILE B 1 69 ? 10.048 11.354 -31.790 1.00 17.31 66 ILE B C 1
ATOM 1379 O O . ILE B 1 69 ? 10.446 12.448 -31.392 1.00 16.21 66 ILE B O 1
ATOM 1384 N N . GLU B 1 70 ? 8.856 11.150 -32.359 1.00 17.39 67 GLU B N 1
ATOM 1385 C CA . GLU B 1 70 ? 7.906 12.273 -32.579 1.00 19.68 67 GLU B CA 1
ATOM 1386 C C . GLU B 1 70 ? 8.644 13.540 -33.099 1.00 18.69 67 GLU B C 1
ATOM 1387 O O . GLU B 1 70 ? 8.516 14.631 -32.540 1.00 20.13 67 GLU B O 1
ATOM 1393 N N . GLY B 1 71 ? 9.459 13.316 -34.109 1.00 18.69 68 GLY B N 1
ATOM 1394 C CA . GLY B 1 71 ? 10.156 14.367 -34.818 1.00 19.30 68 GLY B CA 1
ATOM 1395 C C . GLY B 1 71 ? 11.410 14.955 -34.179 1.00 19.38 68 GLY B C 1
ATOM 1396 O O . GLY B 1 71 ? 12.001 15.876 -34.719 1.00 21.34 68 GLY B O 1
ATOM 1397 N N . GLN B 1 72 ? 11.793 14.481 -33.004 1.00 17.36 69 GLN B N 1
ATOM 1398 C CA . GLN B 1 72 ? 13.039 14.888 -32.363 1.00 17.30 69 GLN B CA 1
ATOM 1399 C C . GLN B 1 72 ? 14.057 13.800 -32.578 1.00 18.07 69 GLN B C 1
ATOM 1400 O O . GLN B 1 72 ? 13.700 12.603 -32.576 1.00 18.00 69 GLN B O 1
ATOM 1406 N N . LYS B 1 73 ? 15.303 14.199 -32.811 1.00 16.66 70 LYS B N 1
ATOM 1407 C CA . LYS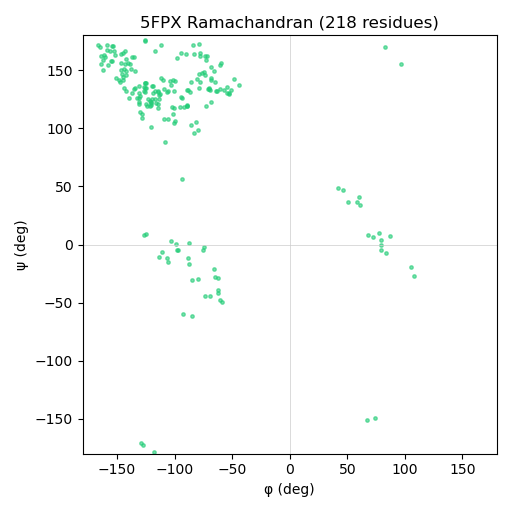 B 1 73 ? 16.316 13.260 -33.293 1.00 19.60 70 LYS B CA 1
ATOM 1408 C C . LYS B 1 73 ? 17.614 13.489 -32.558 1.00 19.23 70 LYS B C 1
ATOM 1409 O O . LYS B 1 73 ? 18.098 14.615 -32.448 1.00 18.79 70 LYS B O 1
ATOM 1415 N N . ARG B 1 74 ? 18.219 12.418 -32.026 1.00 16.83 71 ARG B N 1
ATOM 1416 C CA . ARG B 1 74 ? 19.501 12.506 -31.338 1.00 17.23 71 ARG B CA 1
ATOM 1417 C C . ARG B 1 74 ? 20.357 11.315 -31.759 1.00 16.45 71 ARG B C 1
ATOM 1418 O O . ARG B 1 74 ? 19.806 10.236 -32.027 1.00 16.60 71 ARG B O 1
ATOM 1426 N N . ILE B 1 75 ? 21.668 11.498 -31.754 1.00 15.55 72 ILE B N 1
ATOM 1427 C CA . ILE B 1 75 ? 22.652 10.428 -31.923 1.00 16.75 72 ILE B CA 1
ATOM 1428 C C . ILE B 1 75 ? 22.945 9.900 -30.529 1.00 15.12 72 ILE B C 1
ATOM 1429 O O . ILE B 1 75 ? 23.337 10.678 -29.635 1.00 16.59 72 ILE B O 1
ATOM 1434 N N . LEU B 1 76 ? 22.676 8.616 -30.320 1.00 13.89 73 LEU B N 1
ATOM 1435 C CA . LEU B 1 76 ? 22.902 7.928 -29.040 1.00 14.50 73 LEU B CA 1
ATOM 1436 C C . LEU B 1 76 ? 24.022 6.922 -29.204 1.00 15.54 73 LEU B C 1
ATOM 1437 O O . LEU B 1 76 ? 24.143 6.293 -30.274 1.00 15.62 73 LEU B O 1
ATOM 1442 N N . LYS B 1 77 ? 24.846 6.781 -28.168 1.00 15.21 74 LYS B N 1
ATOM 1443 C CA . LYS B 1 77 ? 25.937 5.799 -28.192 1.00 15.89 74 LYS B CA 1
ATOM 1444 C C . LYS B 1 77 ? 25.836 4.901 -26.992 1.00 15.10 74 LYS B C 1
ATOM 1445 O O . LYS B 1 77 ? 24.975 5.087 -26.162 1.00 14.55 74 LYS B O 1
ATOM 1451 N N . ALA B 1 78 ? 26.706 3.908 -26.919 1.00 14.97 75 ALA B N 1
ATOM 1452 C CA . ALA B 1 78 ? 26.631 2.934 -25.842 1.00 14.94 75 ALA B CA 1
ATOM 1453 C C . ALA B 1 78 ? 26.593 3.607 -24.487 1.00 15.56 75 ALA B C 1
ATOM 1454 O O . ALA B 1 78 ? 27.399 4.509 -24.215 1.00 16.62 75 ALA B O 1
ATOM 1456 N N . GLY B 1 79 ? 25.610 3.195 -23.665 1.00 14.05 76 GLY B N 1
ATOM 1457 C CA . GLY B 1 79 ? 25.370 3.780 -22.361 1.00 12.98 76 GLY B CA 1
ATOM 1458 C C . GLY B 1 79 ? 24.105 4.635 -22.326 1.00 12.22 76 GLY B C 1
ATOM 1459 O O . GLY B 1 79 ? 23.568 4.871 -21.233 1.00 14.21 76 GLY B O 1
ATOM 1460 N N . ASP B 1 80 ? 23.733 5.187 -23.490 1.00 12.20 77 ASP B N 1
ATOM 1461 C CA . ASP B 1 80 ? 22.545 6.043 -23.602 1.00 12.12 77 ASP B CA 1
ATOM 1462 C C . ASP B 1 80 ? 21.264 5.207 -23.654 1.00 12.75 77 ASP B C 1
ATOM 1463 O O . ASP B 1 80 ? 21.278 3.988 -23.743 1.00 13.48 77 ASP B O 1
ATOM 1468 N N . ALA B 1 81 ? 20.165 5.903 -23.603 1.00 12.14 78 ALA B N 1
ATOM 1469 C CA . ALA B 1 81 ? 18.831 5.259 -23.678 1.00 11.55 78 ALA B CA 1
ATOM 1470 C C . ALA B 1 81 ? 17.798 6.206 -24.248 1.00 12.68 78 ALA B C 1
ATOM 1471 O O . ALA B 1 81 ? 17.991 7.419 -24.251 1.00 12.36 78 ALA B O 1
ATOM 1473 N N . TYR B 1 82 ? 16.648 5.670 -24.628 1.00 12.65 79 TYR B N 1
ATOM 1474 C CA . TYR B 1 82 ? 15.576 6.515 -25.060 1.00 14.17 79 TYR B CA 1
ATOM 1475 C C . TYR B 1 82 ? 14.261 5.933 -24.578 1.00 14.08 79 TYR B C 1
ATOM 1476 O O . TYR B 1 82 ? 14.135 4.712 -24.348 1.00 14.83 79 TYR B O 1
ATOM 1485 N N . ARG B 1 83 ? 13.300 6.826 -24.459 1.00 14.15 80 ARG B N 1
ATOM 1486 C CA . ARG B 1 83 ? 11.917 6.520 -24.077 1.00 16.20 80 ARG B CA 1
ATOM 1487 C C . ARG B 1 83 ? 10.952 6.813 -25.205 1.00 15.85 80 ARG B C 1
ATOM 1488 O O . ARG B 1 83 ? 11.013 7.902 -25.793 1.00 16.12 80 ARG B O 1
ATOM 1496 N N . ALA B 1 84 ? 10.073 5.859 -25.512 1.00 16.54 81 ALA B N 1
ATOM 1497 C CA . ALA B 1 84 ? 8.917 6.156 -26.387 1.00 15.52 81 ALA B CA 1
ATOM 1498 C C . ALA B 1 84 ? 7.673 5.658 -25.666 1.00 18.00 81 ALA B C 1
ATOM 1499 O O . ALA B 1 84 ? 7.486 4.446 -25.453 1.00 18.49 81 ALA B O 1
ATOM 1501 N N . VAL B 1 85 ? 6.875 6.616 -25.205 1.00 19.54 82 VAL B N 1
ATOM 1502 C CA . VAL B 1 85 ? 5.606 6.211 -24.540 1.00 23.24 82 VAL B CA 1
ATOM 1503 C C . VAL B 1 85 ? 4.556 5.811 -25.580 1.00 23.42 82 VAL B C 1
ATOM 1504 O O . VAL B 1 85 ? 4.677 6.089 -26.766 1.00 20.47 82 VAL B O 1
ATOM 1508 N N . LYS B 1 86 ? 3.538 5.099 -25.108 1.00 27.28 83 LYS B N 1
ATOM 1509 C CA . LYS B 1 86 ? 2.461 4.671 -26.003 1.00 26.77 83 LYS B CA 1
ATOM 1510 C C . LYS B 1 86 ? 2.015 5.789 -26.945 1.00 24.53 83 LYS B C 1
ATOM 1511 O O . LYS B 1 86 ? 1.866 6.955 -26.559 1.00 24.86 83 LYS B O 1
ATOM 1517 N N . ASN B 1 87 ? 1.816 5.388 -28.189 1.00 24.40 84 ASN B N 1
ATOM 1518 C CA . ASN B 1 87 ? 1.415 6.245 -29.289 1.00 27.01 84 ASN B CA 1
ATOM 1519 C C . ASN B 1 87 ? 2.436 7.192 -29.816 1.00 26.16 84 ASN B C 1
ATOM 1520 O O . ASN B 1 87 ? 2.159 7.889 -30.762 1.00 27.11 84 ASN B O 1
ATOM 1525 N N . GLU B 1 88 ? 3.684 7.106 -29.339 1.00 22.22 85 GLU B N 1
ATOM 1526 C CA . GLU B 1 88 ? 4.742 7.937 -29.894 1.00 22.53 85 GLU B CA 1
ATOM 1527 C C . GLU B 1 88 ? 5.492 7.206 -30.979 1.00 20.69 85 GLU B C 1
ATOM 1528 O O . GLU B 1 88 ? 5.944 6.078 -30.771 1.00 19.47 85 GLU B O 1
ATOM 1534 N N . MET B 1 89 ? 5.610 7.828 -32.154 1.00 19.83 86 MET B N 1
ATOM 1535 C CA . MET B 1 89 ? 6.339 7.242 -33.249 1.00 18.26 86 MET B CA 1
ATOM 1536 C C . MET B 1 89 ? 7.805 7.277 -32.889 1.00 17.92 86 MET B C 1
ATOM 1537 O O . MET B 1 89 ? 8.255 8.291 -32.410 1.00 18.62 86 MET B O 1
ATOM 1542 N N . HIS B 1 90 ? 8.481 6.173 -33.123 1.00 16.90 87 HIS B N 1
ATOM 1543 C CA . HIS B 1 90 ? 9.939 6.069 -32.866 1.00 16.15 87 HIS B CA 1
ATOM 1544 C C . HIS B 1 90 ? 10.560 5.179 -33.909 1.00 16.16 87 HIS B C 1
ATOM 1545 O O . HIS B 1 90 ? 9.982 4.143 -34.353 1.00 16.72 87 HIS B O 1
ATOM 1552 N N . GLY B 1 91 ? 11.795 5.497 -34.265 1.00 18.54 88 GLY B N 1
ATOM 1553 C CA . GLY B 1 91 ? 12.581 4.702 -35.192 1.00 18.13 88 GLY B CA 1
ATOM 1554 C C . GLY B 1 91 ? 14.048 4.929 -34.982 1.00 18.10 88 GLY B C 1
ATOM 1555 O O . GLY B 1 91 ? 14.450 5.850 -34.244 1.00 18.36 88 GLY B O 1
ATOM 1556 N N . ALA B 1 92 ? 14.857 4.068 -35.559 1.00 16.80 89 ALA B N 1
ATOM 1557 C CA . ALA B 1 92 ? 16.309 4.145 -35.305 1.00 17.12 89 ALA B CA 1
ATOM 1558 C C . ALA B 1 92 ? 17.042 3.789 -36.541 1.00 19.52 89 ALA B C 1
ATOM 1559 O O . ALA B 1 92 ? 16.578 2.941 -37.334 1.00 20.88 89 ALA B O 1
ATOM 1561 N N . VAL B 1 93 ? 18.230 4.354 -36.685 1.00 18.58 90 VAL B N 1
ATOM 1562 C CA . VAL B 1 93 ? 19.112 3.945 -37.758 1.00 19.00 90 VAL B CA 1
ATOM 1563 C C . VAL B 1 93 ? 20.489 3.666 -37.176 1.00 17.40 90 VAL B C 1
ATOM 1564 O O . VAL B 1 93 ? 21.036 4.498 -36.490 1.00 16.87 90 VAL B O 1
ATOM 1568 N N . SER B 1 94 ? 20.984 2.453 -37.343 1.00 14.43 91 SER B N 1
ATOM 1569 C CA . SER B 1 94 ? 22.334 2.116 -36.904 1.00 15.79 91 SER B CA 1
ATOM 1570 C C . SER B 1 94 ? 23.410 2.894 -37.631 1.00 18.17 91 SER B C 1
ATOM 1571 O O . SER B 1 94 ? 23.387 2.963 -38.867 1.00 18.54 91 SER B O 1
ATOM 1574 N N . LEU B 1 95 ? 24.359 3.458 -36.891 1.00 16.85 92 LEU B N 1
ATOM 1575 C CA . LEU B 1 95 ? 25.495 4.220 -37.423 1.00 17.33 92 LEU B CA 1
ATOM 1576 C C . LEU B 1 95 ? 26.750 3.409 -37.549 1.00 18.11 92 LEU B C 1
ATOM 1577 O O . LEU B 1 95 ? 27.774 3.913 -38.046 1.00 19.33 92 LEU B O 1
ATOM 1582 N N . GLU B 1 96 ? 26.722 2.154 -37.089 1.00 16.92 93 GLU B N 1
ATOM 1583 C CA . GLU B 1 96 ? 27.952 1.314 -37.133 1.00 17.48 93 GLU B CA 1
ATOM 1584 C C . GLU B 1 96 ? 27.545 -0.153 -36.942 1.00 18.84 93 GLU B C 1
ATOM 1585 O O . GLU B 1 96 ? 26.460 -0.480 -36.403 1.00 16.82 93 GLU B O 1
ATOM 1591 N N . ASP B 1 97 ? 28.380 -1.062 -37.433 1.00 18.27 94 ASP B N 1
ATOM 1592 C CA . ASP B 1 97 ? 28.134 -2.466 -37.264 1.00 17.34 94 ASP B CA 1
ATOM 1593 C C . ASP B 1 97 ? 28.097 -2.759 -35.773 1.00 16.66 94 ASP B C 1
ATOM 1594 O O . ASP B 1 97 ? 28.733 -2.089 -34.963 1.00 17.13 94 ASP B O 1
ATOM 1599 N N . ASN B 1 98 ? 27.404 -3.847 -35.481 1.00 16.94 95 ASN B N 1
ATOM 1600 C CA . ASN B 1 98 ? 27.387 -4.415 -34.117 1.00 17.95 95 ASN B CA 1
ATOM 1601 C C . ASN B 1 98 ? 26.826 -3.428 -33.159 1.00 16.54 95 ASN B C 1
ATOM 1602 O O . ASN B 1 98 ? 27.160 -3.456 -31.970 1.00 18.10 95 ASN B O 1
ATOM 1607 N N . SER B 1 99 ? 25.860 -2.632 -33.630 1.00 15.68 96 SER B N 1
ATOM 1608 C CA . SER B 1 99 ? 25.126 -1.698 -32.727 1.00 14.67 96 SER B CA 1
ATOM 1609 C C . SER B 1 99 ? 23.913 -2.466 -32.127 1.00 14.49 96 SER B C 1
ATOM 1610 O O . SER B 1 99 ? 23.246 -3.206 -32.805 1.00 15.48 96 SER B O 1
ATOM 1613 N N . ILE B 1 100 ? 23.729 -2.343 -30.803 1.00 13.47 97 ILE B N 1
ATOM 1614 C CA . ILE B 1 100 ? 22.735 -3.168 -30.104 1.00 16.88 97 ILE B CA 1
ATOM 1615 C C . ILE B 1 100 ? 21.845 -2.282 -29.233 1.00 12.91 97 ILE B C 1
ATOM 1616 O O . ILE B 1 100 ? 22.384 -1.459 -28.491 1.00 14.27 97 ILE B O 1
ATOM 1621 N N . LEU B 1 101 ? 20.545 -2.424 -29.391 1.00 13.82 98 LEU B N 1
ATOM 1622 C CA . LEU B 1 101 ? 19.532 -1.883 -28.483 1.00 13.51 98 LEU B CA 1
ATOM 1623 C C . LEU B 1 101 ? 18.887 -2.973 -27.628 1.00 12.95 98 LEU B C 1
ATOM 1624 O O . LEU B 1 101 ? 18.518 -4.034 -28.123 1.00 13.34 98 LEU B O 1
ATOM 1629 N N . ILE B 1 102 ? 18.833 -2.710 -26.320 1.00 12.05 99 ILE B N 1
ATOM 1630 C CA . ILE B 1 102 ? 18.144 -3.622 -25.400 1.00 12.55 99 ILE B CA 1
ATOM 1631 C C . ILE B 1 102 ? 16.768 -2.953 -25.162 1.00 12.71 99 ILE B C 1
ATOM 1632 O O . ILE B 1 102 ? 16.686 -1.897 -24.494 1.00 12.30 99 ILE B O 1
ATOM 1637 N N . ASP B 1 103 ? 15.718 -3.501 -25.783 1.00 12.77 100 ASP B N 1
ATOM 1638 C CA . ASP B 1 103 ? 14.348 -2.995 -25.729 1.00 14.63 100 ASP B CA 1
ATOM 1639 C C . ASP B 1 103 ? 13.646 -3.579 -24.514 1.00 14.36 100 ASP B C 1
ATOM 1640 O O . ASP B 1 103 ? 13.691 -4.794 -24.319 1.00 14.57 100 ASP B O 1
ATOM 1645 N N . THR B 1 104 ? 12.990 -2.716 -23.736 1.00 15.51 101 THR B N 1
ATOM 1646 C CA . THR B 1 104 ? 12.136 -3.143 -22.636 1.00 16.52 101 THR B CA 1
ATOM 1647 C C . THR B 1 104 ? 10.739 -2.567 -22.774 1.00 17.78 101 THR B C 1
ATOM 1648 O O . THR B 1 104 ? 10.560 -1.415 -23.183 1.00 17.11 101 THR B O 1
ATOM 1652 N N . PHE B 1 105 ? 9.743 -3.379 -22.483 1.00 18.04 102 PHE B N 1
ATOM 1653 C CA . PHE B 1 105 ? 8.390 -2.966 -22.680 1.00 21.27 102 PHE B CA 1
ATOM 1654 C C . PHE B 1 105 ? 7.468 -3.812 -21.870 1.00 24.03 102 PHE B C 1
ATOM 1655 O O . PHE B 1 105 ? 7.836 -4.903 -21.425 1.00 23.15 102 PHE B O 1
ATOM 1663 N N . ASN B 1 106 ? 6.254 -3.277 -21.681 1.00 31.11 103 ASN B N 1
ATOM 1664 C CA . ASN B 1 106 ? 5.213 -3.881 -20.863 1.00 39.51 103 ASN B CA 1
ATOM 1665 C C . ASN B 1 106 ? 4.213 -4.757 -21.590 1.00 43.02 103 ASN B C 1
ATOM 1666 O O . ASN B 1 106 ? 3.049 -4.367 -21.649 1.00 49.76 103 ASN B O 1
ATOM 1671 N N . PRO B 1 107 ? 4.676 -5.788 -22.312 1.00 36.88 104 PRO B N 1
ATOM 1672 C CA . PRO B 1 107 ? 4.358 -7.225 -22.243 1.00 39.30 104 PRO B CA 1
ATOM 1673 C C . PRO B 1 107 ? 5.267 -8.078 -21.366 1.00 40.40 104 PRO B C 1
ATOM 1674 O O . PRO B 1 107 ? 5.416 -9.306 -21.616 1.00 38.94 104 PRO B O 1
ATOM 1678 N N . GLY C 2 1 ? 15.663 -3.321 -7.265 1.00 24.79 1 GLY E N 1
ATOM 1679 C CA . GLY C 2 1 ? 16.617 -3.333 -8.397 1.00 22.89 1 GLY E CA 1
ATOM 1680 C C . GLY C 2 1 ? 17.645 -4.433 -8.179 1.00 19.27 1 GLY E C 1
ATOM 1681 O O . GLY C 2 1 ? 17.361 -5.487 -7.529 1.00 17.73 1 GLY E O 1
ATOM 1682 N N . SER C 2 2 ? 18.821 -4.178 -8.690 1.00 20.62 2 SER E N 1
ATOM 1683 C CA . SER C 2 2 ? 19.967 -5.044 -8.501 1.00 20.91 2 SER E CA 1
ATOM 1684 C C . SER C 2 2 ? 20.735 -4.712 -7.231 1.00 24.50 2 SER E C 1
ATOM 1685 O O . SER C 2 2 ? 21.506 -5.537 -6.749 1.00 23.56 2 SER E O 1
ATOM 1688 N N . SER C 2 3 ? 20.483 -3.520 -6.705 1.00 24.32 3 SER E N 1
ATOM 1689 C CA . SER C 2 3 ? 20.786 -3.228 -5.290 1.00 27.40 3 SER E CA 1
ATOM 1690 C C . SER C 2 3 ? 19.457 -3.039 -4.516 1.00 31.56 3 SER E C 1
ATOM 1691 O O . SER C 2 3 ? 18.332 -2.974 -5.075 1.00 29.16 3 SER E O 1
ATOM 1694 N N . HIS C 2 4 ? 19.618 -2.945 -3.200 1.00 32.11 4 HIS E N 1
ATOM 1695 C CA . HIS C 2 4 ? 18.500 -2.926 -2.259 1.00 36.54 4 HIS E CA 1
ATOM 1696 C C . HIS C 2 4 ? 17.998 -1.491 -2.048 1.00 37.10 4 HIS E C 1
ATOM 1697 O O . HIS C 2 4 ? 17.108 -1.287 -1.246 1.00 36.58 4 HIS E O 1
ATOM 1704 N N . HIS C 2 5 ? 18.574 -0.493 -2.726 1.00 36.34 5 HIS E N 1
ATOM 1705 C CA . HIS C 2 5 ? 18.100 0.894 -2.528 1.00 40.02 5 HIS E CA 1
ATOM 1706 C C . HIS C 2 5 ? 16.819 1.150 -3.358 1.00 48.21 5 HIS E C 1
ATOM 1707 O O . HIS C 2 5 ? 16.700 0.635 -4.481 1.00 54.31 5 HIS E O 1
ATOM 1714 N N . HIS C 2 6 ? 15.864 1.913 -2.808 1.00 61.34 6 HIS E N 1
ATOM 1715 C CA . HIS C 2 6 ? 14.778 2.514 -3.636 1.00 76.47 6 HIS E CA 1
ATOM 1716 C C . HIS C 2 6 ? 14.840 4.054 -3.562 1.00 78.44 6 HIS E C 1
ATOM 1717 O O . HIS C 2 6 ? 15.735 4.601 -2.911 1.00 80.84 6 HIS E O 1
ATOM 1724 N N . HIS C 2 7 ? 13.910 4.741 -4.236 1.00 80.95 7 HIS E N 1
ATOM 1725 C CA . HIS C 2 7 ? 14.142 6.118 -4.715 1.00 80.01 7 HIS E CA 1
ATOM 1726 C C . HIS C 2 7 ? 13.487 7.192 -3.843 1.00 79.97 7 HIS E C 1
ATOM 1727 O O . HIS C 2 7 ? 12.526 7.846 -4.244 1.00 84.99 7 HIS E O 1
ATOM 1734 N N . GLY D 2 1 ? 9.225 -2.158 -30.585 1.00 24.02 1 GLY F N 1
ATOM 1735 C CA . GLY D 2 1 ? 10.692 -2.218 -30.241 1.00 22.84 1 GLY F CA 1
ATOM 1736 C C . GLY D 2 1 ? 11.488 -1.110 -30.865 1.00 20.78 1 GLY F C 1
ATOM 1737 O O . GLY D 2 1 ? 10.940 -0.025 -31.159 1.00 18.96 1 GLY F O 1
ATOM 1738 N N . SER D 2 2 ? 12.777 -1.326 -31.025 1.00 19.96 2 SER F N 1
ATOM 1739 C CA . SER D 2 2 ? 13.643 -0.392 -31.733 1.00 20.54 2 SER F CA 1
ATOM 1740 C C . SER D 2 2 ? 13.642 -0.717 -33.197 1.00 24.13 2 SER F C 1
ATOM 1741 O O . SER D 2 2 ? 14.146 0.079 -34.013 1.00 24.63 2 SER F O 1
ATOM 1744 N N . SER D 2 3 ? 13.086 -1.878 -33.531 1.00 24.24 3 SER F N 1
ATOM 1745 C CA . SER D 2 3 ? 12.687 -2.143 -34.919 1.00 25.97 3 SER F CA 1
ATOM 1746 C C . SER D 2 3 ? 11.167 -2.344 -34.984 1.00 29.50 3 SER F C 1
ATOM 1747 O O . SER D 2 3 ? 10.485 -2.480 -33.970 1.00 27.16 3 SER F O 1
ATOM 1750 N N . HIS D 2 4 ? 10.645 -2.310 -36.203 1.00 30.50 4 HIS F N 1
ATOM 1751 C CA . HIS D 2 4 ? 9.210 -2.461 -36.489 1.00 36.16 4 HIS F CA 1
ATOM 1752 C C . HIS D 2 4 ? 8.658 -3.850 -36.152 1.00 37.99 4 HIS F C 1
ATOM 1753 O O . HIS D 2 4 ? 7.451 -4.007 -35.948 1.00 44.88 4 HIS F O 1
ATOM 1760 N N . HIS D 2 5 ? 9.527 -4.847 -36.064 1.00 36.34 5 HIS F N 1
ATOM 1761 C CA . HIS D 2 5 ? 9.073 -6.246 -35.944 1.00 39.71 5 HIS F CA 1
ATOM 1762 C C . HIS D 2 5 ? 8.304 -6.546 -34.644 1.00 43.93 5 HIS F C 1
ATOM 1763 O O . HIS D 2 5 ? 8.660 -6.040 -33.572 1.00 50.82 5 HIS F O 1
ATOM 1770 N N . HIS D 2 6 ? 7.240 -7.348 -34.745 1.00 53.13 6 HIS F N 1
ATOM 1771 C CA . HIS D 2 6 ? 6.616 -7.932 -33.558 1.00 58.09 6 HIS F CA 1
ATOM 1772 C C . HIS D 2 6 ? 7.201 -9.337 -33.331 1.00 63.50 6 HIS F C 1
ATOM 1773 O O . HIS D 2 6 ? 7.838 -9.901 -34.222 1.00 57.13 6 HIS F O 1
ATOM 1780 N N . HIS D 2 7 ? 6.975 -9.876 -32.130 1.00 77.63 7 HIS F N 1
ATOM 1781 C CA . HIS D 2 7 ? 7.386 -11.235 -31.715 1.00 80.40 7 HIS F CA 1
ATOM 1782 C C . HIS D 2 7 ? 6.125 -12.008 -31.333 1.00 84.04 7 HIS F C 1
ATOM 1783 O O . HIS D 2 7 ? 5.577 -11.810 -30.245 1.00 88.89 7 HIS F O 1
ATOM 1790 N N . HIS D 2 8 ? 5.658 -12.862 -32.247 1.00 87.58 8 HIS F N 1
ATOM 1791 C CA . HIS D 2 8 ? 4.445 -13.659 -32.042 1.00 93.28 8 HIS F CA 1
ATOM 1792 C C . HIS D 2 8 ? 4.624 -14.674 -30.909 1.00 97.94 8 HIS F C 1
ATOM 1793 O O . HIS D 2 8 ? 4.192 -14.441 -29.776 1.00 98.22 8 HIS F O 1
#

Secondary structure (DSSP, 8-state):
-PPPSEE-GGGSPPEEEETTEEEEEEEE-SS-EEEEEEE-TT-EEEEE--SS--EEEEEEESEEEEEETTEEEEEETT-EEEE-TT--EEEEE-STTEEEEEEE--/-PPPPSEE-GGGS--EEEETTEEEEEEEE-SS-EEEEEEE-TT-EEEEE--SS--EEEEEEESEEEEEETTEEEEEETT-EEEE-TT--EEEEESSTTEEEEEEE--/--SS---/--SS----

B-factor: mean 24.38, std 12.59, range [11.12, 98.22]

Solvent-accessible surface area: 10175 Å² total; per-residue (Å²): 223,88,32,78,33,30,0,16,39,99,123,23,111,78,77,130,34,38,145,30,4,50,16,11,45,2,0,75,15,140,50,0,26,0,3,8,4,13,0,64,144,41,7,97,2,73,57,27,97,20,99,142,13,3,0,0,0,16,0,24,31,20,13,0,53,0,74,0,90,64,106,111,108,114,0,101,52,10,3,0,0,32,1,44,79,75,33,68,2,6,3,51,2,63,76,89,89,0,33,0,2,2,1,4,25,86,150,166,88,38,75,34,29,0,16,40,101,123,23,112,79,81,126,36,39,144,28,3,46,14,11,44,2,0,72,12,143,48,0,27,1,2,8,5,16,0,67,142,38,8,94,1,76,54,26,100,32,90,147,29,4,0,0,0,15,0,23,31,19,14,0,51,0,73,0,91,63,105,107,108,110,0,100,48,10,3,0,0,34,1,46,79,77,33,74,2,6,3,48,1,61,77,87,93,0,31,0,1,2,0,6,41,60,10,0,5,82,43,99,114,10,0,5,84,48,141,36,151

Foldseek 3Di:
DAFDPDFDPVVFDWADDDQFKIKDFGGADQFKTKMKIFGAAFRKFDKDFAADKKKKKAWQAAWKWKAKQRDTDIDGHGDMDIHGGPIIMMITGHHHGTMMIMMMTD/DDAFDPDFDPVVFDWADDDQQKIKDFGGDDQFKTKMKMFGAAFRKFDKDFAAPKKKKKAWQAAWKWKAKQHDTDIDGHPDMDIHGGPIIMMIGGHHGGTMIIMMMTD/DVDPDDD/DVDPDDDD

CATH classification: 2.60.120.10

InterPro domains:
  IPR011051 RmlC-like cupin domain superfamily [SSF51182] (8-109)
  IPR013096 Cupin 2, conserved barrel [PF07883] (35-93)
  IPR014710 RmlC-like jelly roll fold [G3DSA:2.60.120.10] (1-110)
  IPR025499 Pectin degradation protein KdgF [PIRSF029883] (3-110)
  IPR052535 Bacilysin biosynthesis H2HPP isomerase [PTHR40112] (8-109)

Nearest PDB structures (foldseek):
  5fpx-assembly1_A  TM=1.010E+00  e=1.817E-23  Yersinia enterocolitica subsp. enterocolitica 8081
  5fpz-assembly1_A-2  TM=9.927E-01  e=5.869E-22  Yersinia enterocolitica subsp. enterocolitica 8081
  5fq0-assembly1_A  TM=9.775E-01  e=1.967E-16  Halomonas sp.
  5fq0-assembly2_D  TM=9.897E-01  e=5.679E-16  Halomonas sp.
  7x85-assembly2_C  TM=8.402E-01  e=1.403E-08  Gallus gallus